Protein AF-A0A1G2UW67-F1 (afdb_monomer)

Solvent-accessible surface area (backbone atoms only — not comparable to full-atom values): 10287 Å² total; per-residue (Å²): 102,80,40,72,33,36,40,34,47,73,82,52,76,46,83,41,79,40,62,24,88,39,26,54,38,52,55,31,49,77,70,72,40,72,53,92,47,49,45,32,32,41,31,49,94,89,51,73,45,81,41,66,41,83,42,46,42,67,80,51,60,91,82,42,46,37,35,36,36,44,78,46,97,48,51,61,52,71,78,37,59,79,43,80,45,77,47,81,52,86,82,52,78,43,77,47,80,44,78,46,79,54,98,92,32,20,29,30,39,38,34,36,23,45,75,66,58,48,43,53,52,53,19,50,53,54,42,51,52,47,66,76,68,55,89,52,58,62,44,78,50,81,48,89,70,98,62,74,60,62,48,48,54,51,29,50,49,53,48,36,73,76,34,79,78,42,39,44,42,37,41,43,91,90,49,76,51,76,53,128

pLDDT: mean 77.58, std 14.14, range [39.31, 96.75]

Secondary structure (DSSP, 8-state):
-EEEEEEE-SS-EEEEEEETTSBHHHHHHHTT--GGGEEEEEEETTEEEEE-TT-BGGGS-TTSEEEEEESSS--HHHHS-SEEEEE--SS-SEEEEEEEEETTEEEEEEEEE-HHHHHHHHHHHHHHHHHHH--SSEEEEE--SSS-HHHHHHHHHHHHHH-TT-EEEEEETTEEEEE-

Foldseek 3Di:
DWDWEWEEALVDIDIDTDDQQDFQCVVCVVVVHPLVQWWKWWDAPHDIDTDDRRDRNVVHDRRIHIYIYGPDNDDVLAVDAPEEAEADDPPAPDWDWDWDQDPRGIHIYIYRHHPVVVLVVVLVVLLVVCVVPPPDLEDEDEDEDPPPVVSNVVSVLVVCVVPVSHWYWYDYPVDIDTRD

Structure (mmCIF, N/CA/C/O backbone):
data_AF-A0A1G2UW67-F1
#
_entry.id   AF-A0A1G2UW67-F1
#
loop_
_atom_site.group_PDB
_atom_site.id
_atom_site.type_symbol
_atom_site.label_atom_id
_atom_site.label_alt_id
_atom_site.label_comp_id
_atom_site.label_asym_id
_atom_site.label_entity_id
_atom_site.label_seq_id
_atom_site.pdbx_PDB_ins_code
_atom_site.Cartn_x
_atom_site.Cartn_y
_atom_site.Cartn_z
_atom_site.occupancy
_atom_site.B_iso_or_equiv
_atom_site.auth_seq_id
_atom_site.auth_comp_id
_atom_site.auth_asym_id
_atom_site.auth_atom_id
_atom_site.pdbx_PDB_model_num
ATOM 1 N N . MET A 1 1 ? 21.037 6.800 -16.267 1.00 80.56 1 MET A N 1
ATOM 2 C CA . MET A 1 1 ? 20.286 7.176 -17.493 1.00 80.56 1 MET A CA 1
ATOM 3 C C . MET A 1 1 ? 18.799 7.016 -17.202 1.00 80.56 1 MET A C 1
ATOM 5 O O . MET A 1 1 ? 18.450 6.223 -16.340 1.00 80.56 1 MET A O 1
ATOM 9 N N . LEU A 1 2 ? 17.907 7.766 -17.858 1.00 89.75 2 LEU A N 1
ATOM 10 C CA . LEU A 1 2 ? 16.470 7.540 -17.668 1.00 89.75 2 LEU A CA 1
ATOM 11 C C . LEU A 1 2 ? 15.994 6.367 -18.526 1.00 89.75 2 LEU A C 1
ATOM 13 O O . LEU A 1 2 ? 16.331 6.284 -19.708 1.00 89.75 2 LEU A O 1
ATOM 17 N N . ARG A 1 3 ? 15.175 5.500 -17.935 1.00 92.44 3 ARG A N 1
ATOM 18 C CA . ARG A 1 3 ? 14.562 4.347 -18.588 1.00 92.44 3 ARG A CA 1
ATOM 19 C C . ARG A 1 3 ? 13.042 4.428 -18.509 1.00 92.44 3 ARG A C 1
ATOM 21 O O . ARG A 1 3 ? 12.495 4.806 -17.473 1.00 92.44 3 ARG A O 1
ATOM 28 N N . ASP A 1 4 ? 12.379 4.063 -19.603 1.00 93.81 4 ASP A N 1
ATOM 29 C CA . ASP A 1 4 ? 10.926 3.914 -19.659 1.00 93.81 4 ASP A CA 1
ATOM 30 C C . ASP A 1 4 ? 10.516 2.532 -19.130 1.00 93.81 4 ASP A C 1
ATOM 32 O O . ASP A 1 4 ? 10.996 1.499 -19.602 1.00 93.81 4 ASP A O 1
ATOM 36 N N . ILE A 1 5 ? 9.612 2.520 -18.153 1.00 94.88 5 ILE A N 1
ATOM 37 C CA . ILE A 1 5 ? 9.024 1.320 -17.558 1.00 94.88 5 ILE A CA 1
ATOM 38 C C . ILE A 1 5 ? 7.510 1.425 -17.648 1.00 94.88 5 ILE A C 1
ATOM 40 O O . ILE A 1 5 ? 6.924 2.458 -17.332 1.00 94.88 5 ILE A O 1
ATOM 44 N N . THR A 1 6 ? 6.869 0.339 -18.058 1.00 95.25 6 THR A N 1
ATOM 45 C CA . THR A 1 6 ? 5.408 0.253 -18.121 1.00 95.25 6 THR A CA 1
ATOM 46 C C . THR A 1 6 ? 4.883 -0.486 -16.899 1.00 95.25 6 THR A C 1
ATOM 48 O O . THR A 1 6 ? 5.208 -1.653 -16.709 1.00 95.25 6 THR A O 1
ATOM 51 N N . ILE A 1 7 ? 4.063 0.158 -16.072 1.00 91.75 7 ILE A N 1
ATOM 52 C CA . ILE A 1 7 ? 3.347 -0.484 -14.965 1.00 91.75 7 ILE A CA 1
ATOM 53 C C . ILE A 1 7 ? 1.937 -0.806 -15.449 1.00 91.75 7 ILE A C 1
ATOM 55 O O . ILE A 1 7 ? 1.193 0.093 -15.824 1.00 91.75 7 ILE A O 1
ATOM 59 N N . LYS A 1 8 ? 1.570 -2.084 -15.450 1.00 88.81 8 LYS A N 1
ATOM 60 C CA . LYS A 1 8 ? 0.288 -2.573 -15.952 1.00 88.81 8 LYS A CA 1
ATOM 61 C C . LYS A 1 8 ? -0.525 -3.212 -14.837 1.00 88.81 8 LYS A C 1
ATOM 63 O O . LYS A 1 8 ? -0.035 -4.093 -14.130 1.00 88.81 8 LYS A O 1
ATOM 68 N N . THR A 1 9 ? -1.774 -2.792 -14.716 1.00 82.56 9 THR A N 1
ATOM 69 C CA . THR A 1 9 ? -2.772 -3.338 -13.793 1.00 82.56 9 THR A CA 1
ATOM 70 C C . THR A 1 9 ? -3.915 -3.970 -14.596 1.00 82.56 9 THR A C 1
ATOM 72 O O . THR A 1 9 ? -3.853 -4.046 -15.825 1.00 82.56 9 THR A O 1
ATOM 75 N N . ALA A 1 10 ? -4.963 -4.437 -13.913 1.00 71.81 10 ALA A N 1
ATOM 76 C CA . ALA A 1 10 ? -6.175 -4.912 -14.577 1.00 71.81 10 ALA A CA 1
ATOM 77 C C . ALA A 1 10 ? -6.934 -3.795 -15.323 1.00 71.81 10 ALA A C 1
ATOM 79 O O . ALA A 1 10 ? -7.598 -4.071 -16.321 1.00 71.81 10 ALA A O 1
ATOM 80 N N . SER A 1 11 ? -6.840 -2.552 -14.847 1.00 72.31 11 SER A N 1
ATOM 81 C CA . SER A 1 11 ? -7.653 -1.421 -15.305 1.00 72.31 11 SER A CA 1
ATOM 82 C C . SER A 1 11 ? -6.859 -0.328 -16.023 1.00 72.31 11 SER A C 1
ATOM 84 O O . SER A 1 11 ? -7.452 0.472 -16.746 1.00 72.31 11 SER A O 1
ATOM 86 N N . GLU A 1 12 ? -5.535 -0.281 -15.858 1.00 82.06 12 GLU A N 1
ATOM 87 C CA . GLU A 1 12 ? -4.702 0.811 -16.364 1.00 82.06 12 GLU A CA 1
ATOM 88 C C . GLU A 1 12 ? -3.285 0.377 -16.767 1.00 82.06 12 GLU A C 1
ATOM 90 O O . GLU A 1 12 ? -2.742 -0.636 -16.321 1.00 82.06 12 GLU A O 1
ATOM 95 N N . GLU A 1 13 ? -2.675 1.196 -17.623 1.00 87.62 13 GLU A N 1
ATOM 96 C CA . GLU A 1 13 ? -1.280 1.091 -18.033 1.00 87.62 13 GLU A CA 1
ATOM 97 C C . GLU A 1 13 ? -0.608 2.457 -17.850 1.00 87.62 13 GLU A C 1
ATOM 99 O O . GLU A 1 13 ? -1.046 3.465 -18.405 1.00 87.62 13 GLU A O 1
ATOM 104 N N . ILE A 1 14 ? 0.442 2.495 -17.030 1.00 88.12 14 ILE A N 1
ATOM 105 C CA . ILE A 1 14 ? 1.129 3.713 -16.602 1.00 88.12 14 ILE A CA 1
ATOM 106 C C . ILE A 1 14 ? 2.569 3.667 -17.111 1.00 88.12 14 ILE A C 1
ATOM 108 O O . ILE A 1 14 ? 3.351 2.799 -16.720 1.00 88.12 14 ILE A O 1
ATOM 112 N N . ALA A 1 15 ? 2.950 4.636 -17.942 1.00 91.62 15 ALA A N 1
ATOM 113 C CA . ALA A 1 15 ? 4.338 4.827 -18.348 1.00 91.62 15 ALA A CA 1
ATOM 114 C C . ALA A 1 15 ? 5.099 5.647 -17.293 1.00 91.62 15 ALA A C 1
ATOM 116 O O . ALA A 1 15 ? 4.687 6.747 -16.919 1.00 91.62 15 ALA A O 1
ATOM 117 N N . VAL A 1 16 ? 6.230 5.123 -16.822 1.00 91.19 16 VAL A N 1
ATOM 118 C CA . VAL A 1 16 ? 7.086 5.754 -15.814 1.00 91.19 16 VAL A CA 1
ATOM 119 C C . VAL A 1 16 ? 8.497 5.904 -16.362 1.00 91.19 16 VAL A C 1
ATOM 121 O O . VAL A 1 16 ? 9.120 4.924 -16.756 1.00 91.19 16 VAL A O 1
ATOM 124 N N . LYS A 1 17 ? 9.027 7.129 -16.317 1.00 93.31 17 LYS A N 1
ATOM 125 C CA . LYS A 1 17 ? 10.459 7.393 -16.492 1.00 93.31 17 LYS A CA 1
ATOM 126 C C . LYS A 1 17 ? 11.155 7.360 -15.144 1.00 93.31 17 LYS A C 1
ATOM 128 O O . LYS A 1 17 ? 10.730 8.055 -14.220 1.00 93.31 17 LYS A O 1
ATOM 133 N N . THR A 1 18 ? 12.211 6.567 -15.037 1.00 92.31 18 THR A N 1
ATOM 134 C CA . THR A 1 18 ? 12.966 6.391 -13.793 1.00 92.31 18 THR A CA 1
ATOM 135 C C . THR A 1 18 ? 14.460 6.302 -14.061 1.00 92.31 18 THR A C 1
ATOM 137 O O . THR A 1 18 ? 14.873 6.019 -15.183 1.00 92.31 18 THR A O 1
ATOM 140 N N . ASP A 1 19 ? 15.263 6.541 -13.031 1.00 92.19 19 ASP A N 1
ATOM 141 C CA . ASP A 1 19 ? 16.702 6.317 -13.082 1.00 92.19 19 ASP A CA 1
ATOM 142 C C . ASP A 1 19 ? 17.018 4.811 -13.161 1.00 92.19 19 ASP A C 1
ATOM 144 O O . ASP A 1 19 ? 16.379 3.999 -12.485 1.00 92.19 19 ASP A O 1
ATOM 148 N N . ASP A 1 20 ? 17.976 4.444 -14.010 1.00 92.06 20 ASP A N 1
ATOM 149 C CA . ASP A 1 20 ? 18.399 3.062 -14.251 1.00 92.06 20 ASP A CA 1
ATOM 150 C C . ASP A 1 20 ? 19.288 2.467 -13.145 1.00 92.06 20 ASP A C 1
ATOM 152 O O . ASP A 1 20 ? 19.535 1.258 -13.148 1.00 92.06 20 ASP A O 1
ATOM 156 N N . SER A 1 21 ? 19.732 3.279 -12.179 1.00 94.62 21 SER A N 1
ATOM 157 C CA . SER A 1 21 ? 20.420 2.804 -10.972 1.00 94.62 21 SER A CA 1
ATOM 158 C C . SER A 1 21 ? 19.494 2.094 -9.982 1.00 94.62 21 SER A C 1
ATOM 160 O O . SER A 1 21 ? 19.983 1.392 -9.099 1.00 94.62 21 SER A O 1
ATOM 162 N N . LEU A 1 22 ? 18.174 2.245 -10.131 1.00 95.44 22 LEU A N 1
ATOM 163 C CA . LEU A 1 22 ? 17.187 1.596 -9.274 1.00 95.44 22 LEU A CA 1
ATOM 164 C C . LEU A 1 22 ? 16.924 0.147 -9.699 1.00 95.44 22 LEU A C 1
ATOM 166 O O . LEU A 1 22 ? 17.047 -0.240 -10.864 1.00 95.44 22 LEU A O 1
ATOM 170 N N . THR A 1 23 ? 16.488 -0.658 -8.742 1.00 96.62 23 THR A N 1
ATOM 171 C CA . THR A 1 23 ? 15.815 -1.932 -8.999 1.00 96.62 23 THR A CA 1
ATOM 172 C C . THR A 1 23 ? 14.352 -1.713 -9.377 1.00 96.62 23 THR A C 1
ATOM 174 O O . THR A 1 23 ? 13.740 -0.699 -9.034 1.00 96.62 23 THR A O 1
ATOM 177 N N . LEU A 1 24 ? 13.743 -2.693 -10.046 1.00 95.38 24 LEU A N 1
ATOM 178 C CA . LEU A 1 24 ? 12.310 -2.649 -10.367 1.00 95.38 24 LEU A CA 1
ATOM 179 C C . LEU A 1 24 ? 11.428 -2.541 -9.115 1.00 95.38 24 LEU A C 1
ATOM 181 O O . LEU A 1 24 ? 10.389 -1.879 -9.128 1.00 95.38 24 LEU A O 1
ATOM 185 N N . GLU A 1 25 ? 11.847 -3.178 -8.025 1.00 93.75 25 GLU A N 1
ATOM 186 C CA . GLU A 1 25 ? 11.181 -3.077 -6.735 1.00 93.75 25 GLU A CA 1
ATOM 187 C C . GLU A 1 25 ? 11.228 -1.648 -6.184 1.00 93.75 25 GLU A C 1
ATOM 189 O O . GLU A 1 25 ? 10.212 -1.125 -5.720 1.00 93.75 25 GLU A O 1
ATOM 194 N N . GLU A 1 26 ? 12.386 -0.993 -6.250 1.00 93.81 26 GLU A N 1
ATOM 195 C CA . GLU A 1 26 ? 12.535 0.391 -5.801 1.00 93.81 26 GLU A CA 1
ATOM 196 C C . GLU A 1 26 ? 11.670 1.343 -6.623 1.00 93.81 26 GLU A C 1
ATOM 198 O O . GLU A 1 26 ? 11.044 2.230 -6.045 1.00 93.81 26 GLU A O 1
ATOM 203 N N . VAL A 1 27 ? 11.521 1.114 -7.932 1.00 93.38 27 VAL A N 1
ATOM 204 C CA . VAL A 1 27 ? 10.575 1.879 -8.761 1.00 93.38 27 VAL A CA 1
ATOM 205 C C . VAL A 1 27 ? 9.156 1.789 -8.201 1.00 93.38 27 VAL A C 1
ATOM 207 O O . VAL A 1 27 ? 8.528 2.827 -7.983 1.00 93.38 27 VAL A O 1
ATOM 210 N N . LEU A 1 28 ? 8.663 0.585 -7.893 1.00 89.25 28 LEU A N 1
ATOM 211 C CA . LEU A 1 28 ? 7.340 0.407 -7.277 1.00 89.25 28 LEU A CA 1
ATOM 212 C C . LEU A 1 28 ? 7.251 1.136 -5.927 1.00 89.25 28 LEU A C 1
ATOM 214 O O . LEU A 1 28 ? 6.286 1.865 -5.684 1.00 89.25 28 LEU A O 1
ATOM 218 N N . ARG A 1 29 ? 8.289 1.042 -5.085 1.00 87.19 29 ARG A N 1
ATOM 219 C CA . ARG A 1 29 ? 8.338 1.734 -3.784 1.00 87.19 29 ARG A CA 1
ATOM 220 C C . ARG A 1 29 ? 8.318 3.258 -3.914 1.00 87.19 29 ARG A C 1
ATOM 222 O O . ARG A 1 29 ? 7.606 3.905 -3.149 1.00 87.19 29 ARG A O 1
ATOM 229 N N . THR A 1 30 ? 9.022 3.847 -4.887 1.00 88.00 30 THR A N 1
ATOM 230 C CA . THR A 1 30 ? 8.983 5.310 -5.119 1.00 88.00 30 THR A CA 1
ATOM 231 C C . THR A 1 30 ? 7.584 5.798 -5.489 1.00 88.00 30 THR A C 1
ATOM 233 O O . THR A 1 30 ? 7.220 6.937 -5.196 1.00 88.00 30 THR A O 1
ATOM 236 N N . LYS A 1 31 ? 6.770 4.920 -6.085 1.00 81.88 31 LYS A N 1
ATOM 237 C CA . LYS A 1 31 ? 5.361 5.164 -6.412 1.00 81.88 31 LYS A CA 1
ATOM 238 C C . LYS A 1 31 ? 4.397 4.700 -5.315 1.00 81.88 31 LYS A C 1
ATOM 240 O O . LYS A 1 31 ? 3.190 4.774 -5.510 1.00 81.88 31 LYS A O 1
ATOM 245 N N . ARG A 1 32 ? 4.915 4.260 -4.159 1.00 79.12 32 ARG A N 1
ATOM 246 C CA . ARG A 1 32 ? 4.157 3.696 -3.027 1.00 79.12 32 ARG A CA 1
ATOM 247 C C . ARG A 1 32 ? 3.304 2.479 -3.408 1.00 79.12 32 ARG A C 1
ATOM 249 O O . ARG A 1 32 ? 2.286 2.221 -2.777 1.00 79.12 32 ARG A O 1
ATOM 256 N N . ILE A 1 33 ? 3.729 1.722 -4.418 1.00 82.56 33 ILE A N 1
ATOM 257 C CA . ILE A 1 33 ? 3.046 0.519 -4.896 1.00 82.56 33 ILE A CA 1
ATOM 258 C C . ILE A 1 33 ? 3.627 -0.714 -4.178 1.00 82.56 33 ILE A C 1
ATOM 260 O O . ILE A 1 33 ? 4.849 -0.892 -4.187 1.00 82.56 33 ILE A O 1
ATOM 264 N N . PRO A 1 34 ? 2.796 -1.585 -3.573 1.00 78.19 34 PRO A N 1
ATOM 265 C CA . PRO A 1 34 ? 3.253 -2.834 -2.975 1.00 78.19 34 PRO A CA 1
ATOM 266 C C . PRO A 1 34 ? 3.891 -3.758 -4.018 1.00 78.19 34 PRO A C 1
ATOM 268 O O . PRO A 1 34 ? 3.230 -4.229 -4.945 1.00 78.19 34 PRO A O 1
ATOM 271 N N . SER A 1 35 ? 5.182 -4.046 -3.857 1.00 83.31 35 SER A N 1
ATOM 272 C CA . SER A 1 35 ? 5.947 -4.866 -4.802 1.00 83.31 35 SER A CA 1
ATOM 273 C C . SER A 1 35 ? 5.459 -6.311 -4.886 1.00 83.31 35 SER A C 1
ATOM 275 O O . SER A 1 35 ? 5.514 -6.925 -5.947 1.00 83.31 35 SER A O 1
ATOM 277 N N . ASN A 1 36 ? 4.894 -6.837 -3.799 1.00 79.12 36 ASN A N 1
ATOM 278 C CA . ASN A 1 36 ? 4.348 -8.193 -3.713 1.00 79.12 36 ASN A CA 1
ATOM 279 C C . ASN A 1 36 ? 3.119 -8.450 -4.609 1.00 79.12 36 ASN A C 1
ATOM 281 O O . ASN A 1 36 ? 2.665 -9.591 -4.702 1.00 79.12 36 ASN A O 1
ATOM 285 N N . LEU A 1 37 ? 2.560 -7.411 -5.234 1.00 81.00 37 LEU A N 1
ATOM 286 C CA . LEU A 1 37 ? 1.459 -7.527 -6.189 1.00 81.00 37 LEU A CA 1
ATOM 287 C C . LEU A 1 37 ? 1.937 -7.622 -7.642 1.00 81.00 37 LEU A C 1
ATOM 289 O O . LEU A 1 37 ? 1.104 -7.826 -8.521 1.00 81.00 37 LEU A O 1
ATOM 293 N N . PHE A 1 38 ? 3.239 -7.487 -7.910 1.00 88.94 38 PHE A N 1
ATOM 294 C CA . PHE A 1 38 ? 3.777 -7.327 -9.260 1.00 88.94 38 PHE A CA 1
ATOM 295 C C . PHE A 1 38 ? 4.798 -8.402 -9.635 1.00 88.94 38 PHE A C 1
ATOM 297 O O . PHE A 1 38 ? 5.494 -8.961 -8.792 1.00 88.94 38 PHE A O 1
ATOM 304 N N . GLN A 1 39 ? 4.915 -8.639 -10.939 1.00 91.81 39 GLN A N 1
ATOM 305 C CA . GLN A 1 39 ? 5.977 -9.414 -11.572 1.00 91.81 39 GLN A CA 1
ATOM 306 C C . GLN A 1 39 ? 6.636 -8.556 -12.654 1.00 91.81 39 GLN A C 1
ATOM 308 O O . GLN A 1 39 ? 5.952 -7.923 -13.462 1.00 91.81 39 GLN A O 1
ATOM 313 N N . GLY A 1 40 ? 7.968 -8.543 -12.674 1.00 95.25 40 GLY A N 1
ATOM 314 C CA . GLY A 1 40 ? 8.737 -7.899 -13.732 1.00 95.25 40 GLY A CA 1
ATOM 315 C C . GLY A 1 40 ? 8.807 -8.773 -14.980 1.00 95.25 40 GLY A C 1
ATOM 316 O O . GLY A 1 40 ? 8.943 -9.994 -14.877 1.00 95.25 40 GLY A O 1
ATOM 317 N N . TYR A 1 41 ? 8.766 -8.139 -16.147 1.00 96.50 41 TYR A N 1
ATOM 318 C CA . TYR A 1 41 ? 8.994 -8.746 -17.451 1.00 96.50 41 TYR A CA 1
ATOM 319 C C . TYR A 1 41 ? 9.906 -7.866 -18.303 1.00 96.50 41 TYR A C 1
ATOM 321 O O . TYR A 1 41 ? 9.807 -6.639 -18.271 1.00 96.50 41 TYR A O 1
ATOM 329 N N . ALA A 1 42 ? 10.750 -8.508 -19.102 1.00 96.38 42 ALA A N 1
ATOM 330 C CA . ALA A 1 42 ? 11.437 -7.874 -20.214 1.00 96.38 42 ALA A CA 1
ATOM 331 C C . ALA A 1 42 ? 10.872 -8.402 -21.535 1.00 96.38 42 ALA A C 1
ATOM 333 O O . ALA A 1 42 ? 10.604 -9.602 -21.660 1.00 96.38 42 ALA A O 1
ATOM 334 N N . LYS A 1 43 ? 10.675 -7.504 -22.501 1.00 95.50 43 LYS A N 1
ATOM 335 C CA . LYS A 1 43 ? 10.118 -7.811 -23.819 1.00 95.50 43 LYS A CA 1
ATOM 336 C C . LYS A 1 43 ? 11.052 -7.351 -24.938 1.00 95.50 43 LYS A C 1
ATOM 338 O O . LYS A 1 43 ? 11.383 -6.167 -25.007 1.00 95.50 43 LYS A O 1
ATOM 343 N N . MET A 1 44 ? 11.389 -8.261 -25.849 1.00 93.56 44 MET A N 1
ATOM 344 C CA . MET A 1 44 ? 12.124 -7.989 -27.090 1.00 93.56 44 MET A CA 1
ATOM 345 C C . MET A 1 44 ? 11.334 -8.554 -28.270 1.00 93.56 44 MET A C 1
ATOM 347 O O . MET A 1 44 ? 11.125 -9.760 -28.354 1.00 93.56 44 MET A O 1
ATOM 351 N N . GLY A 1 45 ? 10.870 -7.703 -29.188 1.00 90.38 45 GLY A N 1
ATOM 352 C CA . GLY A 1 45 ? 9.964 -8.159 -30.249 1.00 90.38 45 GLY A CA 1
ATOM 353 C C . GLY A 1 45 ? 8.707 -8.809 -29.656 1.00 90.38 45 GLY A C 1
ATOM 354 O O . GLY A 1 45 ? 7.986 -8.150 -28.909 1.00 90.38 45 GLY A O 1
ATOM 355 N N . GLU A 1 46 ? 8.468 -10.088 -29.955 1.00 88.25 46 GLU A N 1
ATOM 356 C CA . GLU A 1 46 ? 7.363 -10.888 -29.394 1.00 88.25 46 GLU A CA 1
ATOM 357 C C . GLU A 1 46 ? 7.757 -11.723 -28.165 1.00 88.25 46 GLU A C 1
ATOM 359 O O . GLU A 1 46 ? 6.885 -12.220 -27.452 1.00 88.25 46 GLU A O 1
ATOM 364 N N . GLU A 1 47 ? 9.051 -11.860 -27.872 1.00 91.19 47 GLU A N 1
ATOM 365 C CA . GLU A 1 47 ? 9.504 -12.637 -26.722 1.00 91.19 47 GLU A CA 1
ATOM 366 C C . GLU A 1 47 ? 9.317 -11.853 -25.425 1.00 91.19 47 GLU A C 1
ATOM 368 O O . GLU A 1 47 ? 9.738 -10.700 -25.302 1.00 91.19 47 GLU A O 1
ATOM 373 N N . VAL A 1 48 ? 8.695 -12.501 -24.439 1.00 93.50 48 VAL A N 1
ATOM 374 C CA . VAL A 1 48 ? 8.469 -11.962 -23.097 1.00 93.50 48 VAL A CA 1
ATOM 375 C C . VAL A 1 48 ? 9.038 -12.941 -22.084 1.00 93.50 48 VAL A C 1
ATOM 377 O O . VAL A 1 48 ? 8.644 -14.106 -22.051 1.00 93.50 48 VAL A O 1
ATOM 380 N N . ARG A 1 49 ? 9.937 -12.460 -21.223 1.00 95.00 49 ARG A N 1
ATOM 381 C CA . ARG A 1 49 ? 10.547 -13.267 -20.160 1.00 95.00 49 ARG A CA 1
ATOM 382 C C . ARG A 1 49 ? 10.338 -12.623 -18.792 1.00 95.00 49 ARG A C 1
ATOM 384 O O . ARG A 1 49 ? 10.461 -11.400 -18.679 1.00 95.00 49 ARG A O 1
ATOM 391 N N . PRO A 1 50 ? 10.038 -13.408 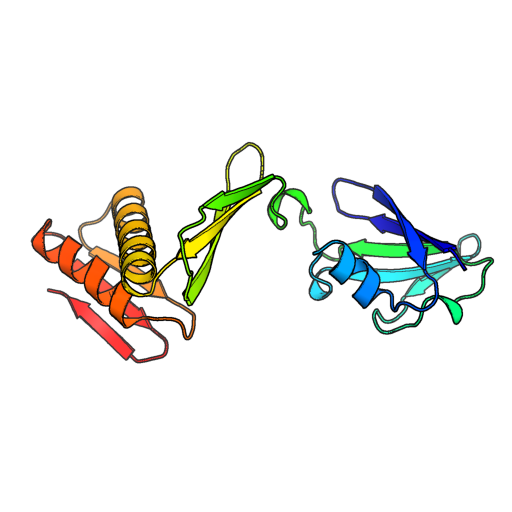-17.745 1.00 95.06 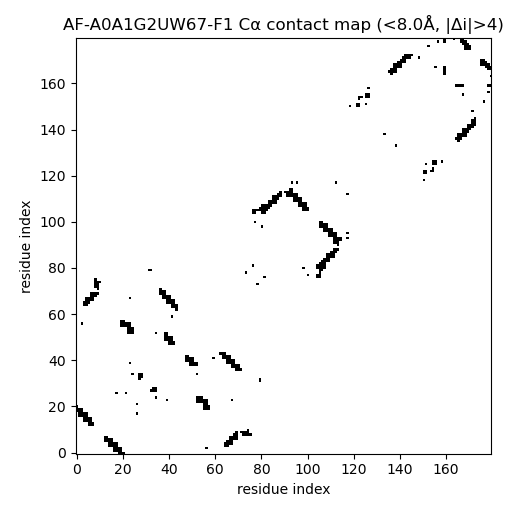50 PRO A N 1
ATOM 392 C CA . PRO A 1 50 ? 9.964 -12.879 -16.394 1.00 95.06 50 PRO A CA 1
ATOM 393 C C . PRO A 1 50 ? 11.358 -12.465 -15.910 1.00 95.06 50 PRO A C 1
ATOM 395 O O . PRO A 1 50 ? 12.359 -13.121 -16.206 1.00 95.06 50 PRO A O 1
ATOM 398 N N . ILE A 1 51 ? 11.411 -11.383 -15.140 1.00 96.19 51 ILE A N 1
ATOM 399 C CA . ILE A 1 51 ? 12.614 -10.896 -14.465 1.00 96.19 51 ILE A CA 1
ATOM 400 C C . ILE A 1 51 ? 12.320 -10.637 -12.980 1.00 96.19 51 ILE A C 1
ATOM 402 O O . ILE A 1 51 ? 11.244 -10.126 -12.651 1.00 96.19 51 ILE A O 1
ATOM 406 N N . PRO A 1 52 ? 13.239 -10.988 -12.064 1.00 94.69 52 PRO A N 1
ATOM 407 C CA . PRO A 1 52 ? 13.083 -10.702 -10.639 1.00 94.69 52 PRO A CA 1
ATOM 408 C C . PRO A 1 52 ? 12.938 -9.202 -10.349 1.00 94.69 52 PRO A C 1
ATOM 410 O O . PRO A 1 52 ? 13.590 -8.382 -10.993 1.00 94.69 52 PRO A O 1
ATOM 413 N N . LEU A 1 53 ? 12.141 -8.824 -9.345 1.00 93.81 53 LEU A N 1
ATOM 414 C CA . LEU A 1 53 ? 11.949 -7.407 -8.994 1.00 93.81 53 LEU A CA 1
ATOM 415 C C . LEU A 1 53 ? 13.199 -6.746 -8.385 1.00 93.81 53 LEU A C 1
ATOM 417 O O . LEU A 1 53 ? 13.364 -5.536 -8.491 1.00 93.81 53 LEU A O 1
ATOM 421 N N . ASN A 1 54 ? 14.112 -7.523 -7.803 1.00 95.12 54 ASN A N 1
ATOM 422 C CA . ASN A 1 54 ? 15.407 -7.030 -7.324 1.00 95.12 54 ASN A CA 1
ATOM 423 C C . ASN A 1 54 ? 16.438 -6.830 -8.455 1.00 95.12 54 ASN A C 1
ATOM 425 O O . ASN A 1 54 ? 17.593 -6.514 -8.178 1.00 95.12 54 ASN A O 1
ATOM 429 N N . THR A 1 55 ? 16.049 -7.022 -9.721 1.00 95.88 55 THR A N 1
ATOM 430 C CA . THR A 1 55 ? 16.912 -6.751 -10.878 1.00 95.88 55 THR A CA 1
ATOM 431 C C . THR A 1 55 ? 17.134 -5.248 -11.012 1.00 95.88 55 THR A C 1
ATOM 433 O O . THR A 1 55 ? 16.171 -4.479 -11.039 1.00 95.88 55 THR A O 1
ATOM 436 N N . LEU A 1 56 ? 18.399 -4.839 -11.118 1.00 96.25 56 LEU A N 1
ATOM 437 C CA . LEU A 1 56 ? 18.789 -3.461 -11.422 1.00 96.25 56 LEU A CA 1
ATOM 438 C C . LEU A 1 56 ? 18.415 -3.119 -12.866 1.00 96.25 56 LEU A C 1
ATOM 440 O O . LEU A 1 56 ? 18.640 -3.912 -13.776 1.00 96.25 56 LEU A O 1
ATOM 444 N N . ILE A 1 57 ? 17.854 -1.939 -13.101 1.00 95.94 57 ILE A N 1
ATOM 445 C CA . ILE A 1 57 ? 17.363 -1.579 -14.436 1.00 95.94 57 ILE A CA 1
ATOM 446 C C . ILE A 1 57 ? 18.501 -1.534 -15.458 1.00 95.94 57 ILE A C 1
ATOM 448 O O . ILE A 1 57 ? 18.325 -2.022 -16.572 1.00 95.94 57 ILE A O 1
ATOM 452 N N . PHE A 1 58 ? 19.672 -1.014 -15.083 1.00 95.12 58 PHE A N 1
ATOM 453 C CA . PHE A 1 58 ? 20.809 -0.899 -16.000 1.00 95.12 58 PHE A CA 1
ATOM 454 C C . PHE A 1 58 ? 21.335 -2.245 -16.528 1.00 95.12 58 PHE A C 1
ATOM 456 O O . PHE A 1 58 ? 22.037 -2.255 -17.537 1.00 95.12 58 PHE A O 1
ATOM 463 N N . VAL A 1 59 ? 21.040 -3.376 -15.865 1.00 95.00 59 VAL A N 1
ATOM 464 C CA . VAL A 1 59 ? 21.473 -4.700 -16.354 1.00 95.00 59 VAL A CA 1
ATOM 465 C C . VAL A 1 59 ? 20.559 -5.252 -17.448 1.00 95.00 59 VAL A C 1
ATOM 467 O O . VAL A 1 59 ? 20.893 -6.248 -18.086 1.00 95.00 59 VAL A O 1
ATOM 470 N N . ILE A 1 60 ? 19.395 -4.634 -17.652 1.00 93.94 60 ILE A N 1
ATOM 471 C CA . ILE A 1 60 ? 18.446 -5.012 -18.693 1.00 93.94 60 ILE A CA 1
ATOM 472 C C . ILE A 1 60 ? 18.862 -4.293 -19.986 1.00 93.94 60 ILE A C 1
ATOM 474 O O . ILE A 1 60 ? 19.008 -3.067 -19.961 1.00 93.94 60 ILE A O 1
ATOM 478 N N . PRO A 1 61 ? 19.046 -5.011 -21.111 1.00 94.00 61 PRO A N 1
ATOM 479 C CA . PRO A 1 61 ? 19.436 -4.399 -22.378 1.00 94.00 61 PRO A CA 1
ATOM 480 C C . PRO A 1 61 ? 18.539 -3.220 -22.775 1.00 94.00 61 PRO A C 1
ATOM 482 O O . PRO A 1 61 ? 17.318 -3.247 -22.590 1.00 94.00 61 PRO A O 1
ATOM 485 N N . PHE A 1 62 ? 19.138 -2.173 -23.346 1.00 90.69 62 PHE A N 1
ATOM 486 C CA . PHE A 1 62 ? 18.432 -0.928 -23.664 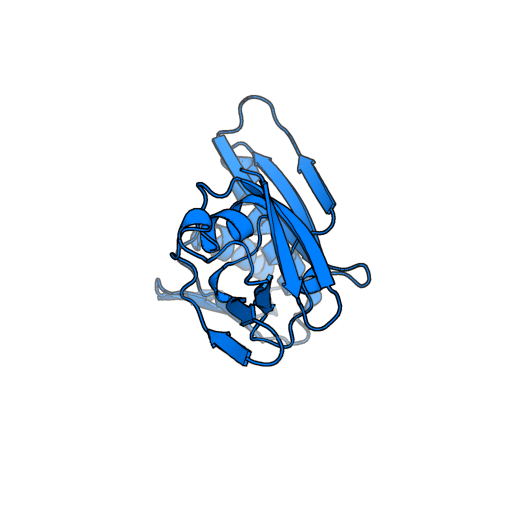1.00 90.69 62 PHE A CA 1
ATOM 487 C C . PHE A 1 62 ? 17.397 -1.095 -24.793 1.00 90.69 62 PHE A C 1
ATOM 489 O O . PHE A 1 62 ? 16.506 -0.264 -24.985 1.00 90.69 62 PHE A O 1
ATOM 496 N N . GL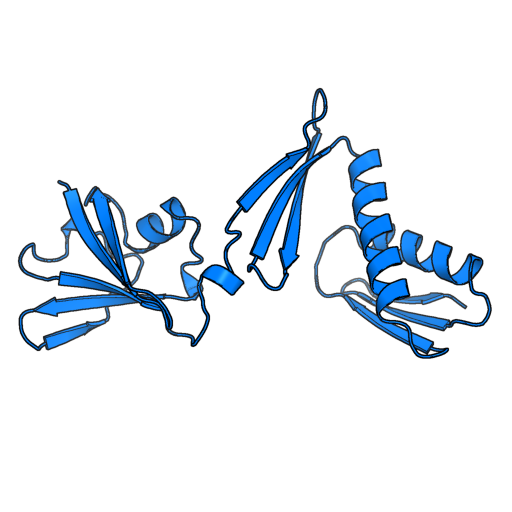U A 1 63 ? 17.458 -2.185 -25.534 1.00 91.62 63 GLU A N 1
ATOM 497 C CA . GLU A 1 63 ? 16.506 -2.535 -26.579 1.00 91.62 63 GLU A CA 1
ATOM 498 C C . GLU A 1 63 ? 15.264 -3.239 -25.996 1.00 91.62 63 GLU A C 1
ATOM 500 O O . GLU A 1 63 ? 14.193 -3.212 -26.605 1.00 91.62 63 GLU A O 1
ATOM 505 N N . GLU A 1 64 ? 15.367 -3.818 -24.790 1.00 94.38 64 GLU A N 1
ATOM 506 C CA . GLU A 1 64 ? 14.274 -4.544 -24.135 1.00 94.38 64 GLU A CA 1
ATOM 507 C C . GLU A 1 64 ? 13.299 -3.588 -23.438 1.00 94.38 64 GLU A C 1
ATOM 509 O O . GLU A 1 64 ? 13.678 -2.757 -22.608 1.00 94.38 64 GLU A O 1
ATOM 514 N N . LYS A 1 65 ? 12.002 -3.739 -23.712 1.00 94.75 65 LYS A N 1
ATOM 515 C CA . LYS A 1 65 ? 10.950 -3.025 -22.980 1.00 94.75 65 LYS A CA 1
ATOM 516 C C . LYS A 1 65 ? 10.749 -3.661 -21.611 1.00 94.75 65 LYS A C 1
ATOM 518 O O . LYS A 1 65 ? 10.562 -4.871 -21.512 1.00 94.75 65 LYS A O 1
ATOM 523 N N . ILE A 1 66 ? 10.723 -2.837 -20.569 1.00 96.75 66 ILE A N 1
ATOM 524 C CA . ILE A 1 66 ? 10.509 -3.281 -19.191 1.00 96.75 66 ILE A CA 1
ATOM 525 C C . ILE A 1 66 ? 9.040 -3.084 -18.824 1.00 96.75 66 ILE A C 1
ATOM 527 O O . ILE A 1 66 ? 8.488 -1.989 -18.972 1.00 96.75 66 ILE A O 1
ATOM 531 N N . MET A 1 67 ? 8.419 -4.140 -18.310 1.00 95.81 67 MET A N 1
ATOM 532 C CA . MET A 1 67 ? 7.035 -4.134 -17.852 1.00 95.81 67 MET A CA 1
ATOM 533 C C . MET A 1 67 ? 6.935 -4.657 -16.417 1.00 95.81 67 MET A C 1
ATOM 535 O O . MET A 1 67 ? 7.529 -5.673 -16.074 1.00 95.81 67 MET A O 1
ATOM 539 N N . LEU A 1 68 ? 6.141 -3.992 -15.585 1.00 94.12 68 LEU A N 1
ATOM 540 C CA . LEU A 1 68 ? 5.743 -4.434 -14.253 1.00 94.12 68 LEU A CA 1
ATOM 541 C C . LEU A 1 68 ? 4.257 -4.756 -14.296 1.00 94.12 68 LEU A C 1
ATOM 543 O O . LEU A 1 68 ? 3.432 -3.852 -14.361 1.00 94.12 68 LEU A O 1
ATOM 547 N N . HIS A 1 69 ? 3.911 -6.038 -14.283 1.00 89.31 69 HIS A N 1
ATOM 548 C CA . HIS A 1 69 ? 2.527 -6.488 -14.401 1.00 89.31 69 HIS A CA 1
ATOM 549 C C . HIS A 1 69 ? 1.987 -6.896 -13.029 1.00 89.31 69 HIS A C 1
ATOM 551 O O . HIS A 1 69 ? 2.583 -7.739 -12.358 1.00 89.31 69 HIS A O 1
ATOM 557 N N . CYS A 1 70 ? 0.861 -6.313 -12.621 1.00 83.81 70 CYS A N 1
ATOM 558 C CA . CYS A 1 70 ? 0.100 -6.754 -11.460 1.00 83.81 70 CYS A CA 1
ATOM 559 C C . CYS A 1 70 ? -0.384 -8.195 -11.686 1.00 83.81 70 CYS A C 1
ATOM 561 O O . CYS A 1 70 ? -1.124 -8.467 -12.627 1.00 83.81 70 CYS A O 1
ATOM 563 N N . ILE A 1 71 ? 0.035 -9.131 -10.836 1.00 78.25 71 ILE A N 1
ATOM 564 C CA . ILE A 1 71 ? -0.281 -10.565 -10.976 1.00 78.25 71 ILE A CA 1
ATOM 565 C C . ILE A 1 71 ? -1.631 -10.950 -10.357 1.00 78.25 71 ILE A C 1
ATOM 567 O O . ILE A 1 71 ? -1.987 -12.127 -10.309 1.00 78.25 71 ILE A O 1
ATOM 571 N N . ARG A 1 72 ? -2.385 -9.973 -9.848 1.00 68.50 72 ARG A N 1
ATOM 572 C CA . ARG A 1 72 ? -3.722 -10.165 -9.281 1.00 68.50 72 ARG A CA 1
ATOM 573 C C . ARG A 1 72 ? -4.712 -9.267 -10.011 1.00 68.50 72 ARG A C 1
ATOM 575 O O . ARG A 1 72 ? -4.353 -8.172 -10.433 1.00 68.50 72 ARG A O 1
ATOM 582 N N . ASN A 1 73 ? -5.965 -9.710 -10.109 1.00 61.47 73 ASN A N 1
ATOM 583 C CA . ASN A 1 73 ? -7.066 -8.901 -10.638 1.00 61.47 73 ASN A CA 1
ATOM 584 C C . ASN A 1 73 ? -7.506 -7.857 -9.594 1.00 61.47 73 ASN A C 1
ATOM 586 O O . ASN A 1 73 ? -8.590 -7.950 -9.026 1.00 61.47 73 ASN A O 1
ATOM 590 N N . ILE A 1 74 ? -6.592 -6.951 -9.255 1.00 60.56 74 ILE A N 1
ATOM 591 C CA . ILE A 1 74 ? -6.766 -5.893 -8.264 1.00 60.56 74 ILE A CA 1
ATOM 592 C C . ILE A 1 74 ? -6.538 -4.571 -8.989 1.00 60.56 74 ILE A C 1
ATOM 594 O O . ILE A 1 74 ? -5.491 -4.385 -9.620 1.00 60.56 74 ILE A O 1
ATOM 598 N N . ASP A 1 75 ? -7.509 -3.665 -8.892 1.00 65.00 75 ASP A N 1
ATOM 599 C CA . ASP A 1 75 ? -7.330 -2.285 -9.323 1.00 65.00 75 ASP A CA 1
ATOM 600 C C . ASP A 1 75 ? -6.419 -1.570 -8.315 1.00 65.00 75 ASP A C 1
ATOM 602 O O . ASP A 1 75 ? -6.639 -1.640 -7.103 1.00 65.00 75 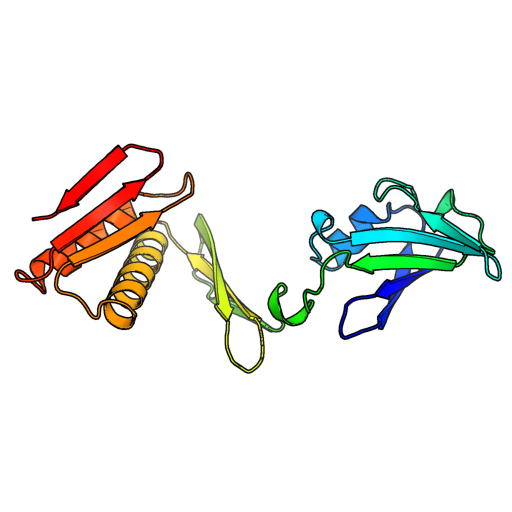ASP A O 1
ATOM 606 N N . LEU A 1 76 ? -5.379 -0.878 -8.792 1.00 64.69 76 LEU A N 1
ATOM 607 C CA . LEU A 1 76 ? -4.525 -0.084 -7.907 1.00 64.69 76 LEU A CA 1
ATOM 608 C C . LEU A 1 76 ? -5.317 1.006 -7.179 1.00 64.69 76 LEU A C 1
ATOM 610 O O . LEU A 1 76 ? -4.939 1.367 -6.066 1.00 64.69 76 LEU A O 1
ATOM 614 N N . LYS A 1 77 ? -6.433 1.478 -7.746 1.00 63.38 77 LYS A N 1
ATOM 615 C CA . LYS A 1 77 ? -7.350 2.423 -7.091 1.00 63.38 77 LYS A CA 1
ATOM 616 C C . LYS A 1 77 ? -7.995 1.871 -5.825 1.00 63.38 77 LYS A C 1
ATOM 618 O O . LYS A 1 77 ? -8.301 2.643 -4.913 1.00 63.38 77 LYS A O 1
ATOM 623 N N . ASP A 1 78 ? -8.133 0.551 -5.749 1.00 60.09 78 ASP A N 1
ATOM 624 C CA . ASP 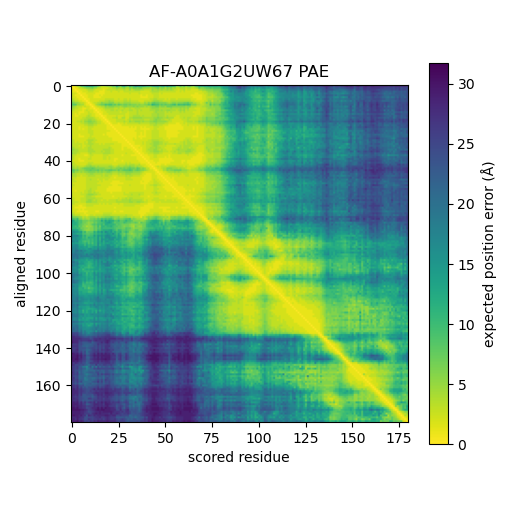A 1 78 ? -8.729 -0.132 -4.604 1.00 60.09 78 ASP A CA 1
ATOM 625 C C . ASP A 1 78 ? -7.709 -0.386 -3.491 1.00 60.09 78 ASP A C 1
ATOM 627 O O . ASP A 1 78 ? -8.083 -0.498 -2.326 1.00 60.09 78 ASP A O 1
ATOM 631 N N . VAL A 1 79 ? -6.414 -0.465 -3.818 1.00 60.12 79 VAL A N 1
ATOM 632 C CA . VAL A 1 79 ? -5.347 -0.766 -2.843 1.00 60.12 79 VAL A CA 1
ATOM 633 C C . VAL A 1 79 ? -4.466 0.424 -2.485 1.00 60.12 79 VAL A C 1
ATOM 635 O O . VAL A 1 79 ? -3.819 0.399 -1.437 1.00 60.12 79 VAL A O 1
ATOM 638 N N . LEU A 1 80 ? -4.440 1.471 -3.309 1.00 66.31 80 LEU A N 1
ATOM 639 C CA . LEU A 1 80 ? -3.661 2.680 -3.068 1.00 66.31 80 LEU A CA 1
ATOM 640 C C . LEU A 1 80 ? -4.568 3.870 -2.788 1.00 66.31 80 LEU A C 1
ATOM 642 O O . LEU A 1 80 ? -5.512 4.114 -3.544 1.00 66.31 80 LEU A O 1
ATOM 646 N N . PRO A 1 81 ? -4.252 4.673 -1.762 1.00 63.00 81 PRO A N 1
ATOM 647 C CA . PRO A 1 81 ? -4.996 5.887 -1.514 1.00 63.00 81 PRO A CA 1
ATOM 648 C C . PRO A 1 81 ? -4.784 6.891 -2.652 1.00 63.00 81 PRO A C 1
ATOM 650 O O . PRO A 1 81 ? -3.673 7.355 -2.897 1.00 63.00 81 PRO A O 1
ATOM 653 N N . GLN A 1 82 ? -5.877 7.252 -3.316 1.00 69.44 82 GLN A N 1
ATOM 654 C CA . GLN A 1 82 ? -5.937 8.231 -4.403 1.00 69.44 82 GLN A CA 1
ATOM 655 C C . GLN A 1 82 ? -5.809 9.670 -3.895 1.00 69.44 82 GLN A C 1
ATOM 657 O O . GLN A 1 82 ? -5.405 10.574 -4.623 1.00 69.44 82 GLN A O 1
ATOM 662 N N . LYS A 1 83 ? -6.167 9.892 -2.627 1.00 75.62 83 LYS A N 1
ATOM 663 C CA . LYS A 1 83 ? -6.067 11.179 -1.937 1.00 75.62 83 LYS A CA 1
ATOM 664 C C . LYS A 1 83 ? -5.437 10.962 -0.571 1.00 75.62 83 LYS A C 1
ATOM 666 O O . LYS A 1 83 ? -5.821 10.029 0.135 1.00 75.62 83 LYS A O 1
ATOM 671 N N . THR A 1 84 ? -4.504 11.835 -0.200 1.00 77.25 84 THR A N 1
ATOM 672 C CA . THR A 1 84 ? -3.893 11.850 1.132 1.00 77.25 84 THR A CA 1
ATOM 673 C C . THR A 1 84 ? -4.195 13.171 1.828 1.00 77.25 84 THR A C 1
ATOM 675 O O . THR A 1 84 ? -3.847 14.236 1.320 1.00 77.25 84 THR A O 1
ATOM 678 N N . PHE A 1 85 ? -4.812 13.093 3.001 1.00 83.50 85 PHE A N 1
ATOM 679 C CA . PHE A 1 85 ? -5.058 14.220 3.897 1.00 83.50 85 PHE A CA 1
ATOM 680 C C . PHE A 1 85 ? -4.124 14.146 5.106 1.00 83.50 85 PHE A C 1
ATOM 682 O O . PHE A 1 85 ? -3.677 13.062 5.480 1.00 83.50 85 PHE A O 1
ATOM 689 N N . TYR A 1 86 ? -3.844 15.292 5.724 1.00 85.88 86 TYR A N 1
ATOM 690 C CA . TYR A 1 86 ? -2.998 15.383 6.913 1.00 85.88 86 TYR A CA 1
ATOM 691 C C . TYR A 1 86 ? -3.734 16.114 8.030 1.00 85.88 86 TYR A C 1
ATOM 693 O O . TYR A 1 86 ? -4.086 17.283 7.873 1.00 85.88 86 TYR A O 1
ATOM 701 N N . ASN A 1 87 ? -3.896 15.440 9.166 1.00 86.31 87 ASN A N 1
ATOM 702 C CA . ASN A 1 87 ? -4.356 16.047 10.409 1.00 86.31 87 ASN A CA 1
ATOM 703 C C . ASN A 1 87 ? -3.145 16.229 11.316 1.00 86.31 87 ASN A C 1
ATOM 705 O O . ASN A 1 87 ? -2.658 15.263 11.902 1.00 86.31 87 ASN A O 1
ATOM 709 N N . LYS A 1 88 ? -2.635 17.461 11.368 1.00 87.56 88 LYS A N 1
ATOM 710 C CA . LYS A 1 88 ? -1.426 17.809 12.116 1.00 87.56 88 LYS A CA 1
ATOM 711 C C . LYS A 1 88 ? -1.767 18.354 13.494 1.00 87.56 88 LYS A C 1
ATOM 713 O O . LYS A 1 88 ? -2.699 19.144 13.633 1.00 87.56 88 LYS A O 1
ATOM 718 N N . VAL A 1 89 ? -0.959 17.986 14.481 1.00 85.62 89 VAL A N 1
ATOM 719 C CA . VAL A 1 89 ? -0.948 18.590 15.819 1.00 85.62 89 VAL A CA 1
ATOM 720 C C . VAL A 1 89 ? 0.459 19.095 16.128 1.00 85.62 89 VAL A C 1
ATOM 722 O O . VAL A 1 89 ? 1.428 18.630 15.528 1.00 85.62 89 VAL A O 1
ATOM 725 N N . GLU A 1 90 ? 0.597 20.047 17.050 1.00 81.50 90 GLU A N 1
ATOM 726 C CA . GLU A 1 90 ? 1.923 20.474 17.508 1.00 81.50 90 GLU A CA 1
ATOM 727 C C . GLU A 1 90 ? 2.639 19.327 18.236 1.00 81.50 90 GLU A C 1
ATOM 729 O O . GLU A 1 90 ? 2.076 18.705 19.135 1.00 81.50 90 GLU A O 1
ATOM 734 N N . ASN A 1 91 ? 3.898 19.074 17.859 1.00 80.81 91 ASN A N 1
ATOM 735 C CA . ASN A 1 91 ? 4.784 18.066 18.461 1.00 80.81 91 ASN A CA 1
ATOM 736 C C . ASN A 1 91 ? 4.185 16.642 18.504 1.00 80.81 91 ASN A C 1
ATOM 738 O O . ASN A 1 91 ? 3.996 16.077 19.586 1.00 80.81 91 ASN A O 1
ATOM 742 N N . PRO A 1 92 ? 3.883 16.033 17.344 1.00 82.81 92 PRO A N 1
ATOM 743 C CA . PRO A 1 92 ? 3.314 14.695 17.309 1.00 82.81 92 PRO A CA 1
ATOM 744 C C . PRO A 1 92 ? 4.331 13.648 17.770 1.00 82.81 92 PRO A C 1
ATOM 746 O O . PRO A 1 92 ? 5.517 13.718 17.454 1.00 82.81 92 PRO A O 1
ATOM 749 N N . VAL A 1 93 ? 3.841 12.643 18.492 1.00 83.88 93 VAL A N 1
ATOM 750 C CA . VAL A 1 93 ? 4.646 11.501 18.963 1.00 83.88 93 VAL A CA 1
ATOM 751 C C . VAL A 1 93 ? 4.313 10.239 18.163 1.00 83.88 93 VAL A C 1
ATOM 753 O O . VAL A 1 93 ? 5.124 9.321 18.077 1.00 83.88 93 VAL A O 1
ATOM 756 N N . ILE A 1 94 ? 3.118 10.186 17.567 1.00 76.94 94 ILE A N 1
ATOM 757 C CA . ILE A 1 94 ? 2.590 9.026 16.849 1.00 76.94 94 ILE A CA 1
ATOM 758 C C . ILE A 1 94 ? 2.025 9.479 15.502 1.00 76.94 94 ILE A C 1
ATOM 760 O O . ILE A 1 94 ? 1.441 10.554 15.384 1.00 76.94 94 ILE A O 1
ATOM 764 N N . THR A 1 95 ? 2.164 8.636 14.483 1.00 78.31 95 THR A N 1
ATOM 765 C CA . THR A 1 95 ? 1.499 8.812 13.191 1.00 78.31 95 THR A CA 1
ATOM 766 C C . THR A 1 95 ? 0.624 7.599 12.903 1.00 78.31 95 THR A C 1
ATOM 768 O O . THR A 1 95 ? 1.120 6.474 12.892 1.00 78.31 95 THR A O 1
ATOM 771 N N . ILE A 1 96 ? -0.672 7.817 12.667 1.00 75.06 96 ILE A N 1
ATOM 772 C CA . ILE A 1 96 ? -1.632 6.759 12.337 1.00 75.06 96 ILE A CA 1
ATOM 773 C C . ILE A 1 96 ? -2.185 6.998 10.928 1.00 75.06 96 ILE A C 1
ATOM 775 O O . ILE A 1 96 ? -2.874 7.997 10.709 1.00 75.06 96 ILE A O 1
ATOM 779 N N . PRO A 1 97 ? -1.921 6.095 9.967 1.00 73.75 97 PRO A N 1
ATOM 780 C CA . PRO A 1 97 ? -2.607 6.109 8.686 1.00 73.75 97 PRO A CA 1
ATOM 781 C C . PRO A 1 97 ? -4.013 5.513 8.831 1.00 73.75 97 PRO A C 1
ATOM 783 O O . PRO A 1 97 ? -4.178 4.349 9.190 1.00 73.75 97 PRO A O 1
ATOM 786 N N . GLU A 1 98 ? -5.029 6.301 8.507 1.00 78.56 98 GLU A N 1
ATOM 787 C CA . GLU A 1 98 ? -6.411 5.856 8.373 1.00 78.56 98 GLU A CA 1
ATOM 788 C C . GLU A 1 98 ? -6.746 5.681 6.891 1.00 78.56 98 GLU A C 1
ATOM 790 O O . GLU A 1 98 ? -6.612 6.630 6.122 1.00 78.56 98 GLU A O 1
ATOM 795 N N . PHE A 1 99 ? -7.205 4.494 6.498 1.00 70.62 99 PHE A N 1
ATOM 796 C CA . PHE A 1 99 ? -7.665 4.220 5.137 1.00 70.62 99 PHE A CA 1
ATOM 797 C C . PHE A 1 99 ? -9.192 4.207 5.085 1.00 70.62 99 PHE A C 1
ATOM 799 O O . PHE A 1 99 ? -9.845 3.528 5.877 1.00 70.62 99 PHE A O 1
ATOM 806 N N . ASN A 1 100 ? -9.745 4.947 4.132 1.00 74.62 100 ASN A N 1
ATOM 807 C CA . ASN A 1 100 ? -11.170 5.092 3.891 1.00 74.62 100 ASN A CA 1
ATOM 808 C C . ASN A 1 100 ? -11.487 4.590 2.485 1.00 74.62 100 ASN A C 1
ATOM 810 O O . ASN A 1 100 ? -11.026 5.167 1.502 1.00 74.62 100 ASN A O 1
ATOM 814 N N . PHE A 1 101 ? -12.279 3.526 2.405 1.00 67.12 101 PHE A N 1
ATOM 815 C CA . PHE A 1 101 ? -12.721 2.929 1.149 1.00 67.12 101 PHE A CA 1
ATOM 816 C C . PHE A 1 101 ? -14.158 3.373 0.873 1.00 67.12 101 PHE A C 1
ATOM 818 O O . PHE A 1 101 ? -15.048 3.122 1.689 1.00 67.12 101 PHE A O 1
ATOM 825 N N . GLY A 1 102 ? -14.369 4.059 -0.248 1.00 68.69 102 GLY A N 1
ATOM 826 C CA . GLY A 1 102 ? -15.685 4.487 -0.717 1.00 68.69 102 GLY A CA 1
ATOM 827 C C . GLY A 1 102 ? -15.841 4.260 -2.217 1.00 68.69 102 GLY A C 1
ATOM 828 O O . GLY A 1 102 ? -14.938 3.730 -2.861 1.00 68.69 102 GLY A O 1
ATOM 829 N N . ASP A 1 103 ? -16.973 4.692 -2.771 1.00 67.69 103 ASP A N 1
ATOM 830 C CA . ASP A 1 103 ? -17.301 4.490 -4.191 1.00 67.69 103 ASP A CA 1
ATOM 831 C C . ASP A 1 103 ? -16.308 5.194 -5.141 1.00 67.69 103 ASP A C 1
ATOM 833 O O . ASP A 1 103 ? -16.080 4.735 -6.256 1.00 67.69 103 ASP A O 1
ATOM 837 N N . ASP A 1 104 ? -15.650 6.261 -4.672 1.00 65.31 104 ASP A N 1
ATOM 838 C CA . ASP A 1 104 ? -14.606 6.998 -5.403 1.00 65.31 104 ASP A CA 1
ATOM 839 C C . ASP A 1 104 ? -13.187 6.400 -5.231 1.00 65.31 104 ASP A C 1
ATOM 841 O O . ASP A 1 104 ? -12.191 7.020 -5.623 1.00 65.31 104 ASP A O 1
ATOM 845 N N . GLY A 1 105 ? -13.073 5.216 -4.619 1.00 62.31 105 GLY A N 1
ATOM 846 C CA . GLY A 1 105 ? -11.818 4.506 -4.363 1.00 62.31 105 GLY A CA 1
ATOM 847 C C . GLY A 1 105 ? -11.276 4.671 -2.939 1.00 62.31 105 GLY A C 1
ATOM 848 O O . GLY A 1 105 ? -11.967 5.098 -2.008 1.00 62.31 105 GLY A O 1
ATOM 849 N N . CYS A 1 106 ? -10.009 4.293 -2.750 1.00 69.06 106 CYS A N 1
ATOM 850 C CA . CYS A 1 106 ? -9.327 4.408 -1.464 1.00 69.06 106 CYS A CA 1
ATOM 851 C C . CYS A 1 106 ? -8.820 5.842 -1.231 1.00 69.06 106 CYS A C 1
ATOM 853 O O . CYS A 1 106 ? -8.211 6.460 -2.104 1.00 69.06 106 CYS A O 1
ATOM 855 N N . SER A 1 107 ? -9.014 6.382 -0.032 1.00 74.31 107 SER A N 1
ATOM 856 C CA . SER A 1 107 ? -8.373 7.611 0.445 1.00 74.31 107 SER A CA 1
ATOM 857 C C . SER A 1 107 ? -7.672 7.354 1.773 1.00 74.31 107 SER A C 1
ATOM 859 O O . SER A 1 107 ? -8.026 6.437 2.509 1.00 74.31 107 SER A O 1
ATOM 861 N N . GLN A 1 108 ? -6.652 8.150 2.077 1.00 80.81 108 GLN A N 1
ATOM 862 C CA . GLN A 1 108 ? -5.892 8.039 3.314 1.00 80.81 108 GLN A CA 1
ATOM 863 C C . GLN A 1 108 ? -5.887 9.367 4.060 1.00 80.81 108 GLN A C 1
ATOM 865 O O . GLN A 1 108 ? -5.628 10.415 3.474 1.00 80.81 108 GLN A O 1
ATOM 870 N N . THR A 1 109 ? -6.085 9.312 5.370 1.00 80.94 109 THR A N 1
ATOM 871 C CA . THR A 1 109 ? -5.800 10.425 6.276 1.00 80.94 109 THR A CA 1
ATOM 872 C C . THR A 1 109 ? -4.642 10.027 7.173 1.00 80.94 109 THR A C 1
ATOM 874 O O . THR A 1 109 ? -4.702 9.015 7.866 1.00 80.94 109 THR A O 1
ATOM 877 N N . ILE A 1 110 ? -3.568 10.805 7.149 1.00 82.38 110 ILE A N 1
ATOM 878 C CA . ILE A 1 110 ? -2.432 10.641 8.049 1.00 82.38 110 ILE A CA 1
ATOM 879 C C . ILE A 1 110 ? -2.686 11.530 9.263 1.00 82.38 110 ILE A C 1
ATOM 881 O O . ILE A 1 110 ? -2.686 12.758 9.157 1.00 82.38 110 ILE A O 1
ATOM 885 N N . HIS A 1 111 ? -2.924 10.901 10.411 1.00 81.88 111 HIS A N 1
ATOM 886 C CA . HIS A 1 111 ? -3.100 11.594 11.681 1.00 81.88 111 HIS A CA 1
ATOM 887 C C . HIS A 1 111 ? -1.770 11.638 12.420 1.00 81.88 111 HIS A C 1
ATOM 889 O O . HIS A 1 111 ? -1.249 10.604 12.834 1.00 81.88 111 HIS A O 1
ATOM 895 N N . GLU A 1 112 ? -1.227 12.834 12.589 1.00 88.69 112 GLU A N 1
ATOM 896 C CA . GLU A 1 112 ? -0.109 13.104 13.484 1.00 88.69 112 GLU A CA 1
ATOM 897 C C . GLU A 1 112 ? -0.703 13.440 14.854 1.00 88.69 112 GLU A C 1
ATOM 899 O O . GLU A 1 112 ? -1.473 14.388 14.980 1.00 88.69 112 GLU A O 1
ATOM 904 N N . LEU A 1 113 ? -0.422 12.620 15.866 1.00 84.06 113 LEU A N 1
ATOM 905 C CA . LEU A 1 113 ? -1.136 12.629 17.141 1.00 84.06 113 LEU A CA 1
ATOM 906 C C . LEU A 1 113 ? -0.171 12.585 18.326 1.00 84.06 113 LEU A C 1
ATOM 908 O O . LEU A 1 113 ? 0.945 12.062 18.253 1.00 84.06 113 LEU A O 1
ATOM 912 N N . ASN A 1 114 ? -0.645 13.093 19.460 1.00 87.25 114 ASN A N 1
ATOM 913 C CA . ASN A 1 114 ? -0.081 12.751 20.760 1.00 87.25 114 ASN A CA 1
ATOM 914 C C . ASN A 1 114 ? -0.579 11.344 21.198 1.00 87.25 114 ASN A C 1
ATOM 916 O O . ASN A 1 114 ? -1.507 10.797 20.588 1.00 87.25 114 ASN A O 1
ATOM 920 N N . PRO A 1 115 ? 0.019 10.732 22.237 1.00 79.88 115 PRO A N 1
ATOM 921 C CA . PRO A 1 115 ? -0.332 9.371 22.650 1.00 79.88 115 PRO A CA 1
ATOM 922 C C . PRO A 1 115 ? -1.796 9.170 23.064 1.00 79.88 115 PRO A C 1
ATOM 924 O O . PRO A 1 115 ? -2.366 8.117 22.779 1.00 79.88 115 PRO A O 1
ATOM 927 N N . ASP A 1 116 ? -2.419 10.155 23.708 1.00 83.62 116 ASP A N 1
ATOM 928 C CA . ASP A 1 116 ? -3.796 10.026 24.200 1.00 83.62 116 ASP A CA 1
ATOM 929 C C . ASP A 1 116 ? -4.819 10.162 23.065 1.00 83.62 116 ASP A C 1
ATOM 931 O O . ASP A 1 116 ? -5.735 9.345 22.947 1.00 83.62 116 ASP A O 1
ATOM 935 N N . SER A 1 117 ? -4.609 11.111 22.149 1.00 83.25 117 SER A N 1
ATOM 936 C CA . SER A 1 117 ? -5.436 11.276 20.949 1.00 83.25 117 SER A CA 1
ATOM 937 C C . SER A 1 117 ? -5.349 10.068 20.015 1.00 83.25 117 SER A C 1
ATOM 939 O O . SER A 1 117 ? -6.342 9.704 19.387 1.00 83.25 117 SER A O 1
ATOM 941 N N . ALA A 1 118 ? -4.185 9.411 19.940 1.00 78.25 118 ALA A N 1
ATOM 942 C CA . ALA A 1 118 ? -4.019 8.163 19.196 1.00 78.25 118 ALA A CA 1
ATOM 943 C C . ALA A 1 118 ? -4.930 7.047 19.731 1.00 78.25 118 ALA A C 1
ATOM 945 O O . ALA A 1 118 ? -5.595 6.364 18.948 1.00 78.25 118 ALA A O 1
ATOM 946 N N . LYS A 1 119 ? -5.010 6.895 21.059 1.00 78.75 119 LYS A N 1
ATOM 947 C CA . LYS A 1 119 ? -5.879 5.893 21.690 1.00 78.75 119 LYS A CA 1
ATOM 948 C C . LYS A 1 119 ? -7.353 6.192 21.451 1.00 78.75 119 LYS A C 1
ATOM 950 O O . LYS A 1 119 ? -8.097 5.296 21.056 1.00 78.75 119 LYS A O 1
ATOM 955 N N . GLU A 1 120 ? -7.773 7.443 21.637 1.00 83.75 120 GLU A N 1
ATOM 956 C CA . GLU A 1 120 ? -9.173 7.826 21.429 1.00 83.75 120 GLU A CA 1
ATOM 957 C C . GLU A 1 120 ? -9.605 7.693 19.958 1.00 83.75 120 GLU A C 1
ATOM 959 O O . GLU A 1 120 ? -10.713 7.220 19.700 1.00 83.75 120 GLU A O 1
ATOM 964 N N . LEU A 1 121 ? -8.725 7.990 18.989 1.00 82.44 121 LEU A N 1
ATOM 965 C CA . LEU A 1 121 ? -9.013 7.769 17.565 1.00 82.44 121 LEU A CA 1
ATOM 966 C C . LEU A 1 121 ? -9.296 6.288 17.270 1.00 82.44 121 LEU A C 1
ATOM 968 O O . LEU A 1 121 ? -10.327 5.955 16.682 1.00 82.44 121 LEU A O 1
ATOM 972 N N . VAL A 1 122 ? -8.394 5.392 17.685 1.00 77.25 122 VAL A N 1
ATOM 973 C CA . VAL A 1 122 ? -8.540 3.945 17.446 1.00 77.25 122 VAL A CA 1
ATOM 974 C C . VAL A 1 122 ? -9.802 3.417 18.125 1.00 77.25 122 VAL A C 1
ATOM 976 O O . VAL A 1 122 ? -10.599 2.714 17.503 1.00 77.25 122 VAL A O 1
ATOM 979 N N . LYS A 1 123 ? -10.017 3.801 19.384 1.00 78.19 123 LYS A N 1
ATOM 980 C CA . LYS A 1 123 ? -11.199 3.438 20.168 1.00 78.19 123 LYS A CA 1
ATOM 981 C C . LYS A 1 123 ? -12.499 3.859 19.477 1.00 78.19 123 LYS A C 1
ATOM 983 O O . LYS A 1 123 ? -13.398 3.031 19.343 1.00 78.19 123 LYS A O 1
ATOM 988 N N . GLY A 1 124 ? -12.585 5.098 18.988 1.00 80.94 124 GLY A N 1
ATOM 989 C CA . GLY A 1 124 ? -13.747 5.595 18.246 1.00 80.94 124 GLY A CA 1
ATOM 990 C C . GLY A 1 124 ? -14.038 4.777 16.984 1.00 80.94 124 GLY A C 1
ATOM 991 O O . GLY A 1 124 ? -15.165 4.330 16.785 1.00 80.94 124 GLY A O 1
ATOM 992 N N . LYS A 1 125 ? -13.009 4.468 16.183 1.00 78.25 125 LYS A N 1
ATOM 993 C CA . LYS A 1 125 ? -13.163 3.669 14.950 1.00 78.25 125 LYS A CA 1
ATOM 994 C C . LYS A 1 125 ? -13.705 2.266 15.212 1.00 78.25 125 LYS A C 1
ATOM 996 O O . LYS A 1 125 ? -14.538 1.771 14.453 1.00 78.25 125 LYS A O 1
ATOM 1001 N N . VAL A 1 126 ? -13.257 1.631 16.292 1.00 74.19 126 VAL A N 1
ATOM 1002 C CA . VAL A 1 126 ? -13.769 0.322 16.720 1.00 74.19 126 VAL A CA 1
ATOM 1003 C C . VAL A 1 126 ? -15.243 0.420 17.103 1.00 74.19 126 VAL A C 1
ATOM 1005 O O . VAL A 1 126 ? -16.048 -0.410 16.674 1.00 74.19 126 VAL A O 1
ATOM 1008 N N . ILE A 1 127 ? -15.598 1.443 17.883 1.00 76.38 127 ILE A N 1
ATOM 1009 C CA . ILE A 1 127 ? -16.975 1.685 18.315 1.00 76.38 127 ILE A CA 1
ATOM 1010 C C . ILE A 1 127 ? -17.894 1.859 17.100 1.00 76.38 127 ILE A C 1
ATOM 1012 O O . ILE A 1 127 ? -18.926 1.189 17.011 1.00 76.38 127 ILE A O 1
ATOM 1016 N N . ASP A 1 128 ? -17.491 2.691 16.141 1.00 79.62 128 ASP A N 1
ATOM 1017 C CA . ASP A 1 128 ? -18.256 2.969 14.924 1.00 79.62 128 ASP A CA 1
ATOM 1018 C C . ASP A 1 128 ? -18.421 1.725 14.049 1.00 79.62 128 ASP A C 1
ATOM 1020 O O . ASP A 1 128 ? -19.527 1.427 13.590 1.00 79.62 128 ASP A O 1
ATOM 1024 N N . PHE A 1 129 ? -17.343 0.955 13.856 1.00 73.88 129 PHE A N 1
ATOM 1025 C CA . PHE A 1 129 ? -17.388 -0.298 13.102 1.00 73.88 129 PHE A CA 1
ATOM 1026 C C . PHE A 1 129 ? -18.412 -1.266 13.697 1.00 73.88 129 PHE A C 1
ATOM 1028 O O . PHE A 1 129 ? -19.240 -1.830 12.978 1.00 73.88 129 PHE A O 1
ATOM 1035 N N . VAL A 1 130 ? -18.387 -1.443 15.017 1.00 73.50 130 VAL A N 1
ATOM 1036 C CA . VAL A 1 130 ? -19.312 -2.345 15.700 1.00 73.50 130 VAL A CA 1
ATOM 1037 C C . VAL A 1 130 ? -20.741 -1.814 15.648 1.00 73.50 130 VAL A C 1
ATOM 1039 O O . VAL A 1 130 ? -21.655 -2.580 15.342 1.00 73.50 130 VAL A O 1
ATOM 1042 N N . LYS A 1 131 ? -20.965 -0.514 15.880 1.00 75.81 131 LYS A N 1
ATOM 1043 C CA . LYS A 1 131 ? -22.297 0.102 15.755 1.00 75.81 131 LYS A CA 1
ATOM 1044 C C . LYS A 1 131 ? -22.877 -0.111 14.352 1.00 75.81 131 LYS A C 1
ATOM 1046 O O . LYS A 1 131 ? -24.024 -0.535 14.242 1.00 75.81 131 LYS A O 1
ATOM 1051 N N . LYS A 1 132 ? -22.070 0.079 13.302 1.00 73.06 132 LYS A N 1
ATOM 1052 C CA . LYS A 1 132 ? -22.479 -0.099 11.898 1.00 73.06 132 LYS A CA 1
ATOM 1053 C C . LYS A 1 132 ? -22.821 -1.549 11.540 1.00 73.06 132 LYS A C 1
ATOM 1055 O O . LYS A 1 132 ? -23.742 -1.773 10.762 1.00 73.06 132 LYS A O 1
ATOM 1060 N N . ASN A 1 133 ? -22.087 -2.524 12.077 1.00 67.62 133 ASN A N 1
ATOM 1061 C CA . ASN A 1 133 ? -22.167 -3.921 11.626 1.00 67.62 133 ASN A CA 1
ATOM 1062 C C . ASN A 1 133 ? -22.862 -4.874 12.621 1.00 67.62 133 ASN A C 1
ATOM 1064 O O . ASN A 1 133 ? -22.996 -6.064 12.342 1.00 67.62 133 ASN A O 1
ATOM 1068 N N . SER A 1 134 ? -23.315 -4.392 13.784 1.00 66.38 134 SER A N 1
ATOM 1069 C CA . SER A 1 134 ? -23.950 -5.232 14.813 1.00 66.38 134 SER A CA 1
ATOM 1070 C C . SER A 1 134 ? -25.467 -5.352 14.640 1.00 66.38 134 SER A C 1
ATOM 1072 O O . SER A 1 134 ? -26.246 -4.682 15.321 1.00 66.38 134 SER A O 1
ATOM 1074 N N . SER A 1 135 ? -25.893 -6.259 13.762 1.00 64.44 135 SER A N 1
ATOM 1075 C CA . SER A 1 135 ? -27.308 -6.621 13.576 1.00 64.44 135 SER A CA 1
ATOM 1076 C C . SER A 1 135 ? -27.832 -7.660 14.581 1.00 64.44 135 SER A C 1
ATOM 1078 O O . SER A 1 135 ? -29.041 -7.843 14.691 1.00 64.44 135 SER A O 1
ATOM 1080 N N . PHE A 1 136 ? -26.952 -8.320 15.341 1.00 63.56 136 PHE A N 1
ATOM 1081 C CA . PHE A 1 136 ? -27.305 -9.398 16.272 1.00 63.56 136 PHE A CA 1
ATOM 1082 C C . PHE A 1 136 ? -27.006 -9.041 17.736 1.00 63.56 136 PHE A C 1
ATOM 1084 O O . PHE A 1 136 ? -26.118 -8.240 18.034 1.00 63.56 136 PHE A O 1
ATOM 1091 N N . ASN A 1 137 ? -27.709 -9.702 18.665 1.00 66.12 137 ASN A N 1
ATOM 1092 C CA . ASN A 1 137 ? -27.483 -9.583 20.117 1.00 66.12 137 ASN A CA 1
ATOM 1093 C C . ASN A 1 137 ? -26.132 -10.169 20.568 1.00 66.12 137 ASN A C 1
ATOM 1095 O O . ASN A 1 137 ? -25.714 -9.975 21.706 1.00 66.12 137 ASN A O 1
ATOM 1099 N N . THR A 1 138 ? -25.443 -10.911 19.703 1.00 64.12 138 THR A N 1
ATOM 1100 C CA . THR A 1 138 ? -24.077 -11.381 19.937 1.00 64.12 138 THR A CA 1
ATOM 1101 C C . THR A 1 138 ? -23.222 -11.003 18.742 1.00 64.12 138 THR A C 1
ATOM 1103 O O . THR A 1 138 ? -23.530 -11.381 17.614 1.00 64.12 138 THR A O 1
ATOM 1106 N N . VAL A 1 139 ? -22.157 -10.248 18.993 1.00 65.31 139 VAL A N 1
ATOM 1107 C CA . VAL A 1 139 ? -21.211 -9.801 17.971 1.00 65.31 139 VAL A CA 1
ATOM 1108 C C . VAL A 1 139 ? -19.875 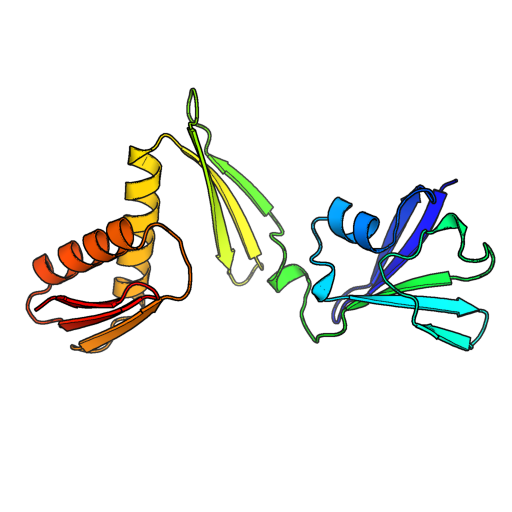-10.476 18.249 1.00 65.31 139 VAL A C 1
ATOM 1110 O O . VAL A 1 139 ? -19.293 -10.307 19.322 1.00 65.31 139 VAL A O 1
ATOM 1113 N N . ILE A 1 140 ? -19.398 -11.255 17.281 1.00 61.75 140 ILE A N 1
ATOM 1114 C CA . ILE A 1 140 ? -18.079 -11.884 17.329 1.00 61.75 140 ILE A CA 1
ATOM 1115 C C . ILE A 1 140 ? -17.134 -11.024 16.497 1.00 61.75 140 ILE A C 1
ATOM 1117 O O . ILE A 1 140 ? -17.374 -10.822 15.307 1.00 61.75 140 ILE A O 1
ATOM 1121 N N . VAL A 1 141 ? -16.065 -10.521 17.112 1.00 63.28 141 VAL A N 1
ATOM 1122 C CA . VAL A 1 141 ? -15.057 -9.706 16.422 1.00 63.28 141 VAL A CA 1
ATOM 1123 C C . VAL A 1 141 ? -13.711 -10.425 16.503 1.00 63.28 141 VAL A C 1
ATOM 1125 O O . VAL A 1 141 ? -13.163 -10.636 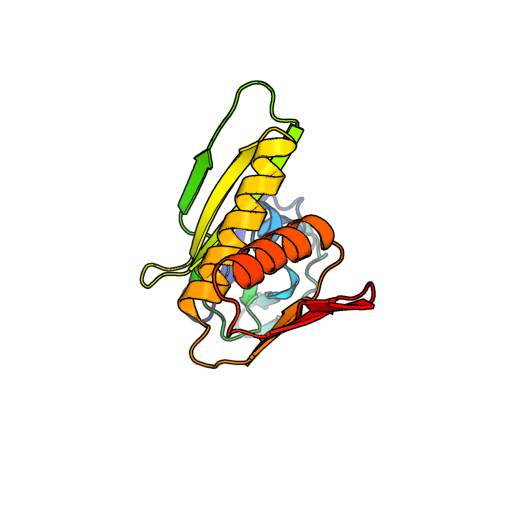17.586 1.00 63.28 141 VAL A O 1
ATOM 1128 N N . GLY A 1 142 ? -13.190 -10.840 15.346 1.00 55.94 142 GLY A N 1
ATOM 1129 C CA . GLY A 1 142 ? -11.869 -11.457 15.213 1.00 55.94 142 GLY A CA 1
ATOM 1130 C C . GLY A 1 142 ? -10.825 -10.419 14.821 1.00 55.94 142 GLY A C 1
ATOM 1131 O O . GLY A 1 142 ? -11.040 -9.663 13.874 1.00 55.94 142 GLY A O 1
ATOM 1132 N N . ILE A 1 143 ? -9.712 -10.362 15.554 1.00 58.59 143 ILE A N 1
ATOM 1133 C CA . ILE A 1 143 ? -8.718 -9.295 15.408 1.00 58.59 143 ILE A CA 1
ATOM 1134 C C . ILE A 1 143 ? -7.344 -9.912 15.231 1.00 58.59 143 ILE A C 1
ATOM 1136 O O . ILE A 1 143 ? -6.795 -10.562 16.120 1.00 58.59 143 ILE A O 1
ATOM 1140 N N . SER A 1 144 ? -6.798 -9.697 14.041 1.00 46.19 144 SER A N 1
ATOM 1141 C CA . SER A 1 144 ? -5.477 -10.163 13.644 1.00 46.19 144 SER A CA 1
ATOM 1142 C C . SER A 1 144 ? -4.510 -8.982 13.623 1.00 46.19 144 SER A C 1
ATOM 1144 O O . SER A 1 144 ? -4.634 -8.106 12.768 1.00 46.19 144 SER A O 1
ATOM 1146 N N . GLY A 1 145 ? -3.557 -8.945 14.559 1.00 46.78 145 GLY A N 1
ATOM 1147 C CA . GLY A 1 145 ? -2.415 -8.027 14.503 1.00 46.78 145 GLY A CA 1
ATOM 1148 C C . GLY A 1 145 ? -1.871 -7.596 15.868 1.00 46.78 145 GLY A C 1
ATOM 1149 O O . GLY A 1 145 ? -2.637 -7.282 16.773 1.00 46.78 145 GLY A O 1
ATOM 1150 N N . GLY A 1 146 ? -0.540 -7.529 15.995 1.00 48.00 146 GLY A N 1
ATOM 1151 C CA . GLY A 1 146 ? 0.207 -7.142 17.206 1.00 48.00 146 GLY A CA 1
ATOM 1152 C C . GLY A 1 146 ? 0.150 -5.656 17.599 1.00 48.00 146 GLY A C 1
ATOM 1153 O O . GLY A 1 146 ? 1.119 -5.140 18.148 1.00 48.00 146 GLY A O 1
ATOM 1154 N N . GLY A 1 147 ? -0.944 -4.955 17.285 1.00 55.00 147 GLY A N 1
ATOM 1155 C CA . GLY A 1 147 ? -1.197 -3.578 17.730 1.00 55.00 147 GLY A CA 1
ATOM 1156 C C . GLY A 1 147 ? -1.773 -3.503 19.153 1.00 55.00 147 GLY A C 1
ATOM 1157 O O . GLY A 1 147 ? -1.934 -4.528 19.821 1.00 55.00 147 GLY A O 1
ATOM 1158 N N . ASP A 1 148 ? -2.116 -2.287 19.605 1.00 63.16 148 ASP A N 1
ATOM 1159 C CA . ASP A 1 148 ? -2.681 -1.975 20.934 1.00 63.16 148 ASP A CA 1
ATOM 1160 C C . ASP A 1 148 ? -4.087 -2.581 21.143 1.00 63.16 148 ASP A C 1
ATOM 1162 O O . ASP A 1 148 ? -5.124 -1.913 21.142 1.00 63.16 148 ASP A O 1
ATOM 1166 N N . SER A 1 149 ? -4.102 -3.900 21.326 1.00 61.16 149 SER A N 1
ATOM 1167 C CA . SER A 1 149 ? -5.283 -4.728 21.576 1.00 61.16 149 SER A CA 1
ATOM 1168 C C . SER A 1 149 ? -6.033 -4.302 22.844 1.00 61.16 149 SER A C 1
ATOM 1170 O O . SER A 1 149 ? -7.228 -4.560 22.969 1.00 61.16 149 SER A O 1
ATOM 1172 N N . ASN A 1 150 ? -5.355 -3.611 23.768 1.00 65.38 150 ASN A N 1
ATOM 1173 C CA . ASN A 1 150 ? -5.938 -3.101 25.001 1.00 65.38 150 ASN A CA 1
ATOM 1174 C C . ASN A 1 150 ? -6.840 -1.881 24.753 1.00 65.38 150 ASN A C 1
ATOM 1176 O O . ASN A 1 150 ? -7.972 -1.866 25.232 1.00 65.38 150 ASN A O 1
ATOM 1180 N N . THR A 1 151 ? -6.400 -0.897 23.963 1.00 66.19 151 THR A N 1
ATOM 1181 C CA . THR A 1 151 ? -7.251 0.251 23.578 1.00 66.19 151 THR A CA 1
ATOM 1182 C C . THR A 1 151 ? -8.523 -0.210 22.868 1.00 66.19 151 THR A C 1
ATOM 1184 O O . THR A 1 151 ? -9.623 0.290 23.116 1.00 66.19 151 THR A O 1
ATOM 1187 N N . LEU A 1 152 ? -8.390 -1.236 22.036 1.00 65.62 152 LEU A N 1
ATOM 1188 C CA . LEU A 1 152 ? -9.517 -1.839 21.354 1.00 65.62 152 LEU A CA 1
ATOM 1189 C C . LEU A 1 152 ? -10.465 -2.565 22.329 1.00 65.62 152 LEU A C 1
ATOM 1191 O O . LEU A 1 152 ? -11.671 -2.313 22.306 1.00 65.62 152 LEU A O 1
ATOM 1195 N N . ALA A 1 153 ? -9.936 -3.389 23.241 1.00 67.25 153 ALA A N 1
ATOM 1196 C CA . ALA A 1 153 ? -10.731 -4.043 24.282 1.00 67.25 153 ALA A CA 1
ATOM 1197 C C . ALA A 1 153 ? -11.491 -3.022 25.153 1.00 67.25 153 ALA A C 1
ATOM 1199 O O . ALA A 1 153 ? -12.645 -3.247 25.521 1.00 67.25 153 ALA A O 1
ATOM 1200 N N . GLN A 1 154 ? -10.881 -1.867 25.435 1.00 70.62 154 GLN A N 1
ATOM 1201 C CA . GLN A 1 154 ? -11.516 -0.777 26.177 1.00 70.62 154 GLN A CA 1
ATOM 1202 C C . GLN A 1 154 ? -12.660 -0.106 25.404 1.00 70.62 154 GLN A C 1
ATOM 1204 O O . GLN A 1 154 ? -13.709 0.154 25.997 1.00 70.62 154 GLN A O 1
ATOM 1209 N N . GLY A 1 155 ? -12.507 0.139 24.098 1.00 70.50 155 GLY A N 1
ATOM 1210 C CA . GLY A 1 155 ? -13.592 0.680 23.266 1.00 70.50 155 GLY A CA 1
ATOM 1211 C C . GLY A 1 155 ? -14.816 -0.229 23.220 1.00 70.50 155 GLY A C 1
ATOM 1212 O O . GLY A 1 155 ? -15.956 0.226 23.270 1.00 70.50 155 GLY A O 1
ATOM 1213 N N . LEU A 1 156 ? -14.577 -1.533 23.218 1.00 70.56 156 LEU A N 1
ATOM 1214 C CA . LEU A 1 156 ? -15.629 -2.540 23.187 1.00 70.56 156 LEU A CA 1
ATOM 1215 C C . LEU A 1 156 ? -16.301 -2.727 24.550 1.00 70.56 156 LEU A C 1
ATOM 1217 O O . LEU A 1 156 ? -17.520 -2.842 24.617 1.00 70.56 156 LEU A O 1
ATOM 1221 N N . LYS A 1 157 ? -15.538 -2.662 25.649 1.00 70.94 157 LYS A N 1
ATOM 1222 C CA . LYS A 1 157 ? -16.106 -2.614 27.004 1.00 70.94 157 LYS A CA 1
ATOM 1223 C C . LYS A 1 157 ? -17.055 -1.423 27.173 1.00 70.94 157 LYS A C 1
ATOM 1225 O O . LYS A 1 157 ? -18.112 -1.573 27.781 1.00 70.94 157 LYS A O 1
ATOM 1230 N N . ALA A 1 158 ? -16.700 -0.254 26.633 1.00 74.19 158 ALA A N 1
ATOM 1231 C CA . ALA A 1 158 ? -17.575 0.919 26.663 1.00 74.19 158 ALA A CA 1
ATOM 1232 C C . ALA A 1 158 ? -18.911 0.658 25.940 1.00 74.19 158 ALA A C 1
ATOM 1234 O O . ALA A 1 158 ? -19.967 1.031 26.442 1.00 74.19 158 ALA A O 1
ATOM 1235 N N . LEU A 1 159 ? -18.886 -0.075 24.822 1.00 70.88 159 LEU A N 1
ATOM 1236 C CA . LEU A 1 159 ? -20.097 -0.481 24.106 1.00 70.88 159 LEU A CA 1
ATOM 1237 C C . LEU A 1 159 ? -20.988 -1.450 24.890 1.00 70.88 159 LEU A C 1
ATOM 1239 O O . LEU A 1 159 ? -22.209 -1.318 24.807 1.00 70.88 159 LEU A O 1
ATOM 1243 N N . THR A 1 160 ? -20.413 -2.401 25.636 1.00 70.12 160 THR A N 1
ATOM 1244 C CA . THR A 1 160 ? -21.185 -3.296 26.519 1.00 70.12 160 THR A CA 1
ATOM 1245 C C . THR A 1 160 ? -21.899 -2.504 27.612 1.00 70.12 160 THR A C 1
ATOM 1247 O O . THR A 1 160 ? -23.061 -2.770 27.905 1.00 70.12 160 THR A O 1
ATOM 1250 N N . LEU A 1 161 ? -21.236 -1.485 28.175 1.00 72.88 161 LEU A N 1
ATOM 1251 C CA . LEU A 1 161 ? -21.844 -0.591 29.166 1.00 72.88 161 LEU A CA 1
ATOM 1252 C C . LEU A 1 161 ? -23.003 0.230 28.573 1.00 72.88 161 LEU A C 1
ATOM 1254 O O . LEU A 1 161 ? -24.005 0.437 29.252 1.00 72.88 161 LEU A O 1
ATOM 1258 N N . GLU A 1 162 ? -22.897 0.662 27.311 1.00 73.62 162 GLU A N 1
ATOM 1259 C CA . GLU A 1 162 ? -23.983 1.349 26.589 1.00 73.62 162 GLU A CA 1
ATOM 1260 C C . GLU A 1 162 ? -25.124 0.401 26.171 1.00 73.62 162 GLU A C 1
ATOM 1262 O O . GLU A 1 162 ? -26.260 0.840 26.008 1.00 73.62 162 GLU A O 1
ATOM 1267 N N . ASN A 1 163 ? -24.838 -0.890 25.966 1.00 70.12 163 ASN A N 1
ATOM 1268 C CA . ASN A 1 163 ? -25.775 -1.871 25.415 1.00 70.12 163 ASN A CA 1
ATOM 1269 C C . ASN A 1 163 ? -25.708 -3.199 26.180 1.00 70.12 163 ASN A C 1
ATOM 1271 O O . ASN A 1 163 ? -25.214 -4.198 25.658 1.00 70.12 163 ASN A O 1
ATOM 1275 N N . SER A 1 164 ? -26.279 -3.236 27.384 1.00 66.19 164 SER A N 1
ATOM 1276 C CA . SER A 1 164 ? -26.265 -4.407 28.282 1.00 66.19 164 SER A CA 1
ATOM 1277 C C . SER A 1 164 ? -26.867 -5.694 27.693 1.00 66.19 164 SER A C 1
ATOM 1279 O O . SER A 1 164 ? -26.591 -6.788 28.175 1.00 66.19 164 SER A O 1
ATOM 1281 N N . ASN A 1 165 ? -27.674 -5.587 26.635 1.00 67.88 165 ASN A N 1
ATOM 1282 C CA . ASN A 1 165 ? -28.258 -6.735 25.934 1.00 67.88 165 ASN A CA 1
ATOM 1283 C C . ASN A 1 165 ? -27.355 -7.308 24.827 1.00 67.88 165 ASN A C 1
ATOM 1285 O O . ASN A 1 165 ? -27.688 -8.346 24.248 1.00 67.88 165 ASN A O 1
ATOM 1289 N N . LYS A 1 166 ? -26.242 -6.638 24.495 1.00 66.44 166 LYS A N 1
ATOM 1290 C CA . LYS A 1 166 ? -25.297 -7.077 23.464 1.00 66.44 166 LYS A CA 1
ATOM 1291 C C . LYS A 1 166 ? -24.097 -7.759 24.109 1.00 66.44 166 LYS A C 1
ATOM 1293 O O . LYS A 1 166 ? -23.371 -7.162 24.894 1.00 66.44 166 LYS A O 1
ATOM 1298 N N . ARG A 1 167 ? -23.860 -9.012 23.721 1.00 66.44 167 ARG A N 1
ATOM 1299 C CA . ARG A 1 167 ? -22.663 -9.767 24.107 1.00 66.44 167 ARG A CA 1
ATOM 1300 C C . ARG A 1 167 ? -21.587 -9.609 23.054 1.00 66.44 167 ARG A C 1
ATOM 1302 O O . ARG A 1 167 ? -21.849 -9.814 21.867 1.00 66.44 167 ARG A O 1
ATOM 1309 N N . PHE A 1 168 ? -20.372 -9.319 23.499 1.00 66.19 168 PHE A N 1
ATOM 1310 C CA . PHE A 1 168 ? -19.230 -9.204 22.609 1.00 66.19 168 PHE A CA 1
ATOM 1311 C C . PHE A 1 168 ? -18.157 -10.244 22.945 1.00 66.19 168 PHE A C 1
ATOM 1313 O O . PHE A 1 168 ? -17.719 -10.356 24.093 1.00 66.19 168 PHE A O 1
ATOM 1320 N N . ILE A 1 169 ? -17.746 -11.014 21.933 1.00 60.19 169 ILE A N 1
ATOM 1321 C CA . ILE A 1 169 ? -16.742 -12.080 22.056 1.00 60.19 169 ILE A CA 1
ATOM 1322 C C . ILE A 1 169 ? -15.565 -11.751 21.140 1.00 60.19 169 ILE A C 1
ATOM 1324 O O . ILE A 1 169 ? -15.754 -11.543 19.937 1.00 60.19 169 ILE A O 1
ATOM 1328 N N . PHE A 1 170 ? -14.357 -11.726 21.711 1.00 67.06 170 PHE A N 1
ATOM 1329 C CA . PHE A 1 170 ? -13.149 -11.268 21.026 1.00 67.06 170 PHE A CA 1
ATOM 1330 C C . PHE A 1 170 ? -12.057 -12.323 20.975 1.00 67.06 170 PHE A C 1
ATOM 1332 O O . PHE A 1 170 ? -11.739 -12.955 21.983 1.00 67.06 170 PHE A O 1
ATOM 1339 N N . PHE A 1 171 ? -11.419 -12.418 19.809 1.00 52.50 171 PHE A N 1
ATOM 1340 C CA . PHE A 1 171 ? -10.217 -13.214 19.587 1.00 52.50 171 PHE A CA 1
ATOM 1341 C C . PHE A 1 171 ? -9.074 -12.287 19.179 1.00 52.50 171 PHE A C 1
ATOM 1343 O O . PHE A 1 171 ? -9.159 -11.621 18.147 1.00 52.50 171 PHE A O 1
ATOM 1350 N N . SER A 1 172 ? -8.015 -12.259 19.986 1.00 54.56 172 SER A N 1
ATOM 1351 C CA . SER A 1 172 ? -6.742 -11.610 19.660 1.00 54.56 172 SER A CA 1
ATOM 1352 C C . SER A 1 172 ? -5.613 -12.640 19.678 1.00 54.56 172 SER A C 1
ATOM 1354 O O . SER A 1 172 ? -5.744 -13.688 20.314 1.00 54.56 172 SER A O 1
ATOM 1356 N N . GLN A 1 173 ? -4.467 -12.329 19.063 1.00 45.91 173 GLN A N 1
ATOM 1357 C CA . GLN A 1 173 ? -3.259 -13.159 19.205 1.00 45.91 173 GLN A CA 1
ATOM 1358 C C . GLN A 1 173 ? -2.801 -13.313 20.671 1.00 45.91 173 GLN A C 1
ATOM 1360 O O . GLN A 1 173 ? -2.120 -14.283 20.990 1.00 45.91 173 GLN A O 1
ATOM 1365 N N . CYS A 1 174 ? -3.190 -12.397 21.566 1.00 39.31 174 CYS A N 1
ATOM 1366 C CA . CYS A 1 174 ? -2.822 -12.396 22.984 1.00 39.31 174 CYS A CA 1
ATOM 1367 C C . CYS A 1 174 ? -3.847 -13.089 23.905 1.00 39.31 174 CYS A C 1
ATOM 1369 O O . CYS A 1 174 ? -3.631 -13.130 25.114 1.00 39.31 174 CYS A O 1
ATOM 1371 N N . GLY A 1 175 ? -4.951 -13.625 23.368 1.00 41.47 175 GLY A N 1
ATOM 1372 C CA . GLY A 1 175 ? -5.977 -14.330 24.145 1.00 41.47 175 GLY A CA 1
ATOM 1373 C C . GLY A 1 175 ? -7.419 -13.981 23.763 1.00 41.47 175 GLY A C 1
ATOM 1374 O O . GLY A 1 175 ? -7.676 -13.124 22.909 1.00 41.47 175 GLY A O 1
ATOM 1375 N N . ILE A 1 176 ? -8.358 -14.683 24.407 1.00 41.94 176 ILE A N 1
ATOM 1376 C CA . ILE A 1 176 ? -9.809 -14.501 24.264 1.00 41.94 176 ILE A CA 1
ATOM 1377 C C . ILE A 1 176 ? -10.304 -13.588 25.384 1.00 41.94 176 ILE A C 1
ATOM 1379 O O . ILE A 1 176 ? -10.056 -13.860 26.558 1.00 41.94 176 ILE A O 1
ATOM 1383 N N . PHE A 1 177 ? -11.055 -12.549 25.023 1.00 47.25 177 PHE A N 1
ATOM 1384 C CA . PHE A 1 177 ? -11.725 -11.673 25.981 1.00 47.25 177 PHE A CA 1
ATOM 1385 C C . PHE A 1 177 ? -13.236 -11.762 25.778 1.00 47.25 177 PHE A C 1
ATOM 1387 O O . PHE A 1 177 ? -13.736 -11.628 24.660 1.00 47.25 177 PHE A O 1
ATOM 1394 N N . ILE A 1 178 ? -13.961 -11.998 26.869 1.00 47.62 178 ILE A N 1
ATOM 1395 C CA . ILE A 1 178 ? -15.422 -12.052 26.886 1.00 47.62 178 ILE A CA 1
ATOM 1396 C C . ILE A 1 178 ? -15.892 -10.937 27.808 1.00 47.62 178 ILE A C 1
ATOM 1398 O O . ILE A 1 178 ? -15.548 -10.925 28.990 1.00 47.62 178 ILE A O 1
ATOM 1402 N N . PHE A 1 179 ? -16.664 -10.003 27.259 1.00 52.75 179 PHE A N 1
ATOM 1403 C CA . PHE A 1 179 ? -17.291 -8.939 28.032 1.00 52.75 179 PHE A CA 1
ATOM 1404 C C . PHE A 1 179 ? -18.786 -9.241 28.108 1.00 52.75 179 PHE A C 1
ATOM 1406 O O . PHE A 1 179 ? -19.467 -9.291 27.078 1.00 52.75 179 PHE A O 1
ATOM 1413 N N . LEU A 1 180 ? -19.238 -9.530 29.329 1.00 47.31 180 LEU A N 1
ATOM 1414 C CA . LEU A 1 180 ? -20.623 -9.841 29.678 1.00 47.31 180 LEU A CA 1
ATOM 1415 C C . LEU A 1 180 ? -21.377 -8.580 30.087 1.00 47.31 180 LEU A C 1
ATOM 1417 O O . LEU A 1 180 ? -20.751 -7.723 30.753 1.00 47.31 180 LEU A O 1
#

Radius of gyration: 22.36 Å; Cα contacts (8 Å, |Δi|>4): 297; chains: 1; bounding box: 50×35×60 Å

Sequence (180 aa):
MLRDITIKTASEEIAVKTDDSLTLEEVLRTKRIPSNLFQGYAKMGEEVRPIPLNTLIFVIPFEEKIMLHCIRNIDLKDVLPQKTFYNKVENPVITIPEFNFGDDGCSQTIHELNPDSAKELVKGKVIDFVKKNSSFNTVIVGISGGGDSNTLAQGLKALTLENSNKRFIFFSQCGIFIFL

Organism: NCBI:txid1802774

Mean predicted aligned error: 12.82 Å

Nearest PDB structures (foldseek):
  5jne-assembly1_A  TM=5.308E-01  e=1.334E-02  Saccharomyces cerevisiae S288C
  6o49-assembly2_B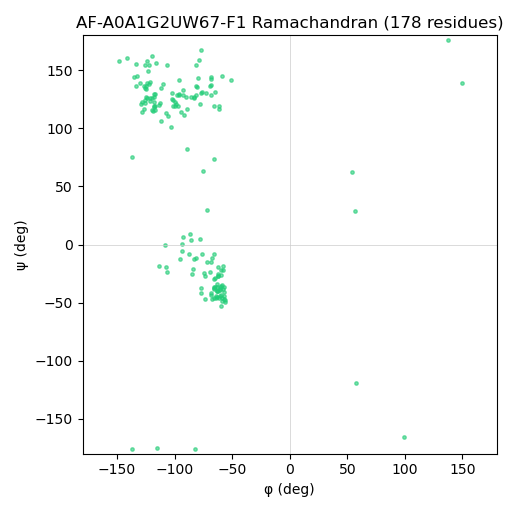  TM=4.288E-01  e=4.327E-02  Saccharomyces cerevisiae S288C
  2zxp-assembly1_A  TM=6.558E-01  e=1.153E+00  Thermus thermophilus HB8
  6xxy-assembly1_B  TM=3.962E-01  e=2.141E+00  Haemophilus influenzae Rd KW20